Protein AF-A0A5N5TAR9-F1 (afdb_monomer_lite)

Secondary structure (DSSP, 8-state):
-HHHHHHHHHHHHHHHHHHHHHHHHHHHHHHHHHHHHHHHHHHHHHHHHHHHHHHHHHHHHHHHH-HHHHHHHHHHHHHHHHHHHH-TT-TTHHHHHHHHHHHHHHHHHHHH--GGGGGGG---HHHHHHHHHHHHHHHHHHHHHHHHHHHHHHHHHTT----HHHHHHHHHHHHHHHS--TT-HHHHHHHHHT--GGGTT-HHHHHHHHHHHHHHHHHHHHHHHHHHH---HHHHHHHHIIIIIHHHHHHHHHHHHHIIIIIHHHTTSPBPPHHHHHH--B-TTT-SBPSS-B-

Organism: NCBI:txid96803

pLDDT: mean 79.22, std 13.34, range [39.19, 96.75]

Sequence (295 aa):
ILILFTIRVKELISNGGKIISIFWQLILVPFLSLKNVIKLLLTTITIPFMCIWIILYNVHEFYTTFEGFRITTNQIAFFMICEKYFSPEARLSSLHFLLFYTVLAYLQRSLVTRQWSQSFYETNIRNFLKLTTWFIAVRLAKGVAMAFVLIIFTMHFNDIEPSLPFLGMTFLYFILTQKKWTGNENIISWIKSLRIDHLEEEEEFWVPFYCRVIPIALSGLYIGLLLVTTRHEVLCLVTTYTNIISPIILLKISYDEKNATHFGTFILFRRATAKELLENPTCAVCLDSMRTARF

Structure (mmCIF, N/CA/C/O backbone):
data_AF-A0A5N5TAR9-F1
#
_entry.id   AF-A0A5N5TAR9-F1
#
loop_
_atom_site.group_PDB
_atom_site.id
_atom_site.type_symbol
_atom_site.label_atom_id
_atom_site.label_alt_id
_atom_site.label_comp_id
_atom_site.label_asym_id
_atom_site.label_entity_id
_atom_site.label_seq_id
_atom_site.pdbx_PDB_ins_code
_atom_site.Cartn_x
_atom_site.Cartn_y
_atom_site.Cartn_z
_atom_site.occupancy
_atom_site.B_iso_or_equiv
_atom_site.auth_seq_id
_atom_site.auth_comp_id
_atom_site.auth_asym_id
_atom_site.auth_atom_id
_atom_site.pdbx_PDB_model_num
ATOM 1 N N . ILE A 1 1 ? -99.475 35.750 -1.433 1.00 52.53 1 ILE A N 1
ATOM 2 C CA . ILE A 1 1 ? -98.966 34.359 -1.575 1.00 52.53 1 ILE A CA 1
ATOM 3 C C . ILE A 1 1 ? -97.651 34.310 -2.372 1.00 52.53 1 ILE A C 1
ATOM 5 O O . ILE A 1 1 ? -96.702 33.721 -1.872 1.00 52.53 1 ILE A O 1
ATOM 9 N N . LEU A 1 2 ? -97.514 35.014 -3.510 1.00 40.47 2 LEU A N 1
ATOM 10 C CA . LEU A 1 2 ? -96.261 35.042 -4.301 1.00 40.47 2 LEU A CA 1
ATOM 11 C C . LEU A 1 2 ? -95.021 35.619 -3.570 1.00 40.47 2 LEU A C 1
ATOM 13 O O . LEU A 1 2 ? -93.901 35.176 -3.811 1.00 40.47 2 LEU A O 1
ATOM 17 N N . ILE A 1 3 ? -95.214 36.569 -2.645 1.00 46.56 3 ILE A N 1
ATOM 18 C CA . ILE A 1 3 ? -94.118 37.209 -1.884 1.00 46.56 3 ILE A CA 1
ATOM 19 C C . ILE A 1 3 ? -93.598 36.298 -0.754 1.00 46.56 3 ILE A C 1
ATOM 21 O O . ILE A 1 3 ? -92.407 36.266 -0.466 1.00 46.56 3 ILE A O 1
ATOM 25 N N . LEU A 1 4 ? -94.468 35.478 -0.156 1.00 42.47 4 LEU A N 1
ATOM 26 C CA . LEU A 1 4 ? -94.076 34.532 0.900 1.00 42.47 4 LEU A CA 1
ATOM 27 C C . LEU A 1 4 ? -93.284 33.334 0.350 1.00 42.47 4 LEU A C 1
ATOM 29 O O . LEU A 1 4 ? -92.438 32.784 1.052 1.00 42.47 4 LEU A O 1
ATOM 33 N N . PHE A 1 5 ? -93.503 32.959 -0.915 1.00 39.19 5 PHE A N 1
ATOM 34 C CA . PHE A 1 5 ? -92.782 31.853 -1.553 1.00 39.19 5 PHE A CA 1
ATOM 35 C C . PHE A 1 5 ? -91.368 32.255 -2.007 1.00 39.19 5 PHE A C 1
ATOM 37 O O . PHE A 1 5 ? -90.424 31.482 -1.868 1.00 39.19 5 PHE A O 1
ATOM 44 N N . THR A 1 6 ? -91.185 33.496 -2.470 1.00 43.50 6 THR A N 1
ATOM 45 C CA . THR A 1 6 ? -89.865 34.016 -2.874 1.00 43.50 6 THR A CA 1
ATOM 46 C C . THR A 1 6 ? -88.927 34.247 -1.687 1.00 43.50 6 THR A C 1
ATOM 48 O O . THR A 1 6 ? -87.719 34.054 -1.824 1.00 43.50 6 THR A O 1
ATOM 51 N N . ILE A 1 7 ? -89.465 34.581 -0.508 1.00 48.84 7 ILE A N 1
ATOM 52 C CA . ILE A 1 7 ? -88.669 34.751 0.718 1.00 48.84 7 ILE A CA 1
ATOM 53 C C . ILE A 1 7 ? -88.137 33.398 1.225 1.00 48.84 7 ILE A C 1
ATOM 55 O O . ILE A 1 7 ? -86.939 33.281 1.482 1.00 48.84 7 ILE A O 1
ATOM 59 N N . ARG A 1 8 ? -88.968 32.342 1.258 1.00 45.31 8 ARG A N 1
ATOM 60 C CA . ARG A 1 8 ? -88.529 31.007 1.719 1.00 45.31 8 ARG A CA 1
ATOM 61 C C . ARG A 1 8 ? -87.491 30.343 0.811 1.00 45.31 8 ARG A C 1
ATOM 63 O O . ARG A 1 8 ? -86.606 29.655 1.310 1.00 45.31 8 ARG A O 1
ATOM 70 N N . VAL A 1 9 ? -87.553 30.560 -0.506 1.00 49.69 9 VAL A N 1
ATOM 71 C CA . VAL A 1 9 ? -86.561 29.995 -1.443 1.00 49.69 9 VAL A CA 1
ATOM 72 C C . VAL A 1 9 ? -85.202 30.699 -1.317 1.00 49.69 9 VAL A C 1
ATOM 74 O O . VAL A 1 9 ? -84.165 30.037 -1.367 1.00 49.69 9 VAL A O 1
ATOM 77 N N . LYS A 1 10 ? -85.175 32.018 -1.066 1.00 51.72 10 LYS A N 1
ATOM 78 C CA . LYS A 1 10 ? -83.922 32.755 -0.809 1.00 51.72 10 LYS A CA 1
ATOM 79 C C . LYS A 1 10 ? -83.243 32.335 0.498 1.00 51.72 10 LYS A C 1
ATOM 81 O O . LYS A 1 10 ? -82.018 32.238 0.527 1.00 51.72 10 LYS A O 1
ATOM 86 N N . GLU A 1 11 ? -84.010 32.041 1.547 1.00 52.91 11 GLU A N 1
ATOM 87 C CA . GLU A 1 11 ? -83.467 31.541 2.819 1.00 52.91 11 GLU A CA 1
ATOM 88 C C . GLU A 1 11 ? -82.863 30.134 2.693 1.00 52.91 11 GLU A C 1
ATOM 90 O O . GLU A 1 11 ? -81.784 29.876 3.228 1.00 52.91 11 GLU A O 1
ATOM 95 N N . LEU A 1 12 ? -83.495 29.241 1.921 1.00 50.09 12 LEU A N 1
ATOM 96 C CA . LEU A 1 12 ? -82.978 27.889 1.674 1.00 50.09 12 LEU A CA 1
ATOM 97 C C . LEU A 1 12 ? -81.688 27.886 0.838 1.00 50.09 12 LEU A C 1
ATOM 99 O O . LEU A 1 12 ? -80.769 27.124 1.136 1.00 50.09 12 LEU A O 1
ATOM 103 N N . ILE A 1 13 ? -81.572 28.773 -0.155 1.00 54.72 13 ILE A N 1
ATOM 104 C CA . ILE A 1 13 ? -80.353 28.906 -0.973 1.00 54.72 13 ILE A CA 1
ATOM 105 C C . ILE A 1 13 ? -79.224 29.586 -0.176 1.00 54.72 13 ILE A C 1
ATOM 107 O O . ILE A 1 13 ? -78.065 29.179 -0.272 1.00 54.72 13 ILE A O 1
ATOM 111 N N . SER A 1 14 ? -79.551 30.572 0.669 1.00 56.69 14 SER A N 1
ATOM 112 C CA . SER A 1 14 ? -78.578 31.241 1.546 1.00 56.69 14 SER A CA 1
ATOM 113 C C . SER A 1 14 ? -77.996 30.294 2.604 1.00 56.69 14 SER A C 1
ATOM 115 O O . SER A 1 14 ? -76.783 30.291 2.836 1.00 56.69 14 SER A O 1
ATOM 117 N N . ASN A 1 15 ? -78.830 29.434 3.196 1.00 54.31 15 ASN A N 1
ATOM 118 C CA . ASN A 1 15 ? -78.379 28.458 4.187 1.00 54.31 15 ASN A CA 1
ATOM 119 C C . ASN A 1 15 ? -77.667 27.249 3.555 1.00 54.31 15 ASN A C 1
ATOM 121 O O . ASN A 1 15 ? -76.687 26.766 4.123 1.00 54.31 15 ASN A O 1
ATOM 125 N N . GLY A 1 16 ? -78.063 26.814 2.352 1.00 55.44 16 GLY A N 1
ATOM 126 C CA . GLY A 1 16 ? -77.360 25.759 1.607 1.00 55.44 16 GLY A CA 1
ATOM 127 C C . GLY A 1 16 ? -75.920 26.138 1.232 1.00 55.44 16 GLY A C 1
ATOM 128 O O . GLY A 1 16 ? -75.005 25.328 1.386 1.00 55.44 16 GLY A O 1
ATOM 129 N N . GLY A 1 17 ? -75.686 27.396 0.835 1.00 58.84 17 GLY A N 1
ATOM 130 C CA . GLY A 1 17 ? -74.342 27.907 0.536 1.00 58.84 17 GLY A CA 1
ATOM 131 C C . GLY A 1 17 ? -73.420 27.978 1.761 1.00 58.84 17 GLY A C 1
ATOM 132 O O . GLY A 1 17 ? -72.224 27.704 1.652 1.00 58.84 17 GLY A O 1
ATOM 133 N N . LYS A 1 18 ? -73.967 28.274 2.950 1.00 58.50 18 LYS A N 1
ATOM 134 C CA . LYS A 1 18 ? -73.202 28.256 4.209 1.00 58.50 18 LYS A CA 1
ATOM 135 C C . LYS A 1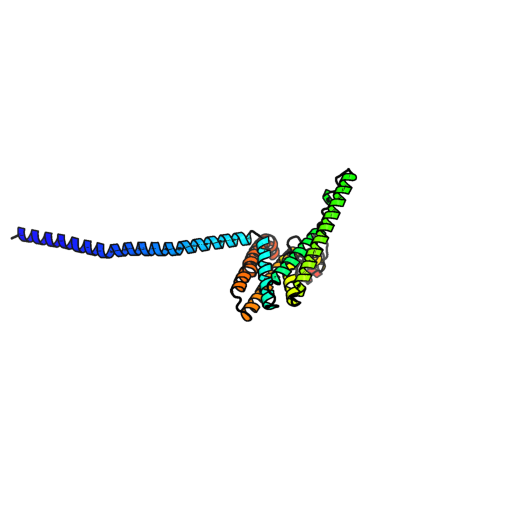 18 ? -72.805 26.843 4.626 1.00 58.50 18 LYS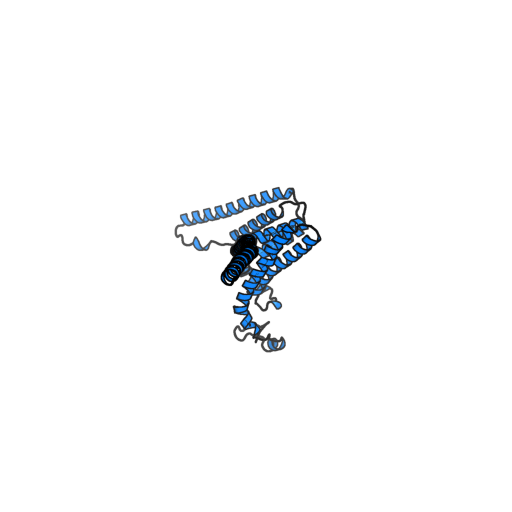 A C 1
ATOM 137 O O . LYS A 1 18 ? -71.673 26.651 5.051 1.00 58.50 18 LYS A O 1
ATOM 142 N N . ILE A 1 19 ? -73.683 25.855 4.458 1.00 61.38 19 ILE A N 1
ATOM 143 C CA . ILE A 1 19 ? -73.374 24.460 4.806 1.00 61.38 19 ILE A CA 1
ATOM 144 C C . ILE A 1 19 ? -72.290 23.898 3.879 1.00 61.38 19 ILE A C 1
ATOM 146 O O . ILE A 1 19 ? -71.344 23.290 4.366 1.00 61.38 19 ILE A O 1
ATOM 150 N N . ILE A 1 20 ? -72.361 24.166 2.571 1.00 61.94 20 ILE A N 1
ATOM 151 C CA . ILE A 1 20 ? -71.334 23.732 1.607 1.00 61.94 20 ILE A CA 1
ATOM 152 C C . ILE A 1 20 ? -69.991 24.424 1.877 1.00 61.94 20 ILE A C 1
ATOM 154 O O . ILE A 1 20 ? -68.957 23.766 1.824 1.00 61.94 20 ILE A O 1
ATOM 158 N N . SER A 1 21 ? -70.001 25.714 2.227 1.00 60.28 21 SER A N 1
ATOM 159 C CA . SER A 1 21 ? -68.810 26.471 2.641 1.00 60.28 21 SER A CA 1
ATOM 160 C C . SER A 1 21 ? -68.156 25.884 3.898 1.00 60.28 21 SER A C 1
ATOM 162 O O . SER A 1 21 ? -66.950 25.647 3.914 1.00 60.28 21 SER A O 1
ATOM 164 N N . ILE A 1 22 ? -68.953 25.567 4.921 1.00 62.88 22 ILE A N 1
ATOM 165 C CA . ILE A 1 22 ? -68.476 24.956 6.167 1.00 62.88 22 ILE A CA 1
ATOM 166 C C . ILE A 1 22 ? -67.938 23.544 5.902 1.00 62.88 22 ILE A C 1
ATOM 168 O O . ILE A 1 22 ? -66.879 23.193 6.413 1.00 62.88 22 ILE A O 1
ATOM 172 N N . PHE A 1 23 ? -68.604 22.754 5.055 1.00 59.66 23 PHE A N 1
ATOM 173 C CA . PHE A 1 23 ? -68.154 21.410 4.678 1.00 59.66 23 PHE A CA 1
ATOM 174 C C . PHE A 1 23 ? -66.846 21.448 3.870 1.00 59.66 23 PHE A C 1
ATOM 176 O O . PHE A 1 23 ? -65.943 20.647 4.110 1.00 59.66 23 PHE A O 1
ATOM 183 N N . TRP A 1 24 ? -66.694 22.430 2.973 1.00 55.97 24 TRP A N 1
ATOM 184 C CA . TRP A 1 24 ? -65.438 22.682 2.263 1.00 55.97 24 TRP A CA 1
ATOM 185 C C . TRP A 1 24 ? -64.324 23.121 3.215 1.00 55.97 24 TRP A C 1
ATOM 187 O O . TRP A 1 24 ? -63.213 22.608 3.123 1.00 55.97 24 TRP A O 1
ATOM 197 N N . GLN A 1 25 ? -64.603 24.011 4.169 1.00 57.75 25 GLN A N 1
ATOM 198 C CA . GLN A 1 25 ? -63.619 24.434 5.168 1.00 57.75 25 GLN A CA 1
ATOM 199 C C . GLN A 1 25 ? -63.213 23.284 6.106 1.00 57.75 25 GLN A C 1
ATOM 201 O O . GLN A 1 25 ? -62.030 23.139 6.402 1.00 57.75 25 GLN A O 1
ATOM 206 N N . LEU A 1 26 ? -64.139 22.410 6.508 1.00 57.00 26 LEU A N 1
ATOM 207 C CA . LEU A 1 26 ? -63.846 21.259 7.370 1.00 57.00 26 LEU A CA 1
ATOM 208 C C . LEU A 1 26 ? -63.049 20.148 6.675 1.00 57.00 26 LEU A C 1
ATOM 210 O O . LEU A 1 26 ? -62.290 19.459 7.348 1.00 57.00 26 LEU A O 1
ATOM 214 N N . ILE A 1 27 ? -63.178 19.979 5.355 1.00 58.34 27 ILE A N 1
ATOM 215 C CA . ILE A 1 27 ? -62.447 18.943 4.604 1.00 58.34 27 ILE A CA 1
ATOM 216 C C . ILE A 1 27 ? -61.111 19.466 4.060 1.00 58.34 27 ILE A C 1
ATOM 218 O O . ILE A 1 27 ? -60.107 18.752 4.107 1.00 58.34 27 ILE A O 1
ATOM 222 N N . LEU A 1 28 ? -61.052 20.708 3.563 1.00 55.00 28 LEU A N 1
ATOM 223 C CA . LEU A 1 28 ? -59.842 21.217 2.908 1.00 55.00 28 LEU A CA 1
ATOM 224 C C . LEU A 1 28 ? -58.770 21.723 3.874 1.00 55.00 28 LEU A C 1
ATOM 226 O O . LEU A 1 28 ? -57.582 21.579 3.588 1.00 55.00 28 LEU A O 1
ATOM 230 N N . VAL A 1 29 ? -59.164 22.313 5.006 1.00 55.75 29 VAL A N 1
ATOM 231 C CA . VAL A 1 29 ? -58.227 22.832 6.016 1.00 55.75 29 VAL A CA 1
ATOM 232 C C . VAL A 1 29 ? -57.351 21.724 6.619 1.00 55.75 29 VAL A C 1
ATOM 234 O O . VAL A 1 29 ? -56.131 21.914 6.660 1.00 55.75 29 VAL A O 1
ATOM 237 N N . PRO A 1 30 ? -57.874 20.541 7.008 1.00 55.03 30 PRO A N 1
ATOM 238 C CA . PRO A 1 30 ? -57.015 19.449 7.454 1.00 55.03 30 PRO A CA 1
ATOM 239 C C . PRO A 1 30 ? -56.163 18.871 6.319 1.00 55.03 30 PRO A C 1
ATOM 241 O O . PRO A 1 30 ? -55.046 18.450 6.587 1.00 55.03 30 PRO A O 1
ATOM 244 N N . PHE A 1 31 ? -56.605 18.910 5.056 1.00 57.41 31 PHE A N 1
ATOM 245 C CA . PHE A 1 31 ? -55.798 18.449 3.915 1.00 57.41 31 PHE A CA 1
ATOM 246 C C . PHE A 1 31 ? -54.630 19.393 3.577 1.00 57.41 31 PHE A C 1
ATOM 248 O O . PHE A 1 31 ? -53.532 18.927 3.260 1.00 57.41 31 PHE A O 1
ATOM 255 N N . LEU A 1 32 ? -54.831 20.715 3.673 1.00 58.50 32 LEU A N 1
ATOM 256 C CA . LEU A 1 32 ? -53.750 21.704 3.560 1.00 58.50 32 LEU A CA 1
ATOM 257 C C . LEU A 1 32 ? -52.779 21.602 4.743 1.00 58.50 32 LEU A C 1
ATOM 259 O O . LEU A 1 32 ? -51.565 21.653 4.546 1.00 58.50 32 LEU A O 1
ATOM 263 N N . SER A 1 33 ? -53.309 21.408 5.954 1.00 68.62 33 SER A N 1
ATOM 264 C CA . SER A 1 33 ? -52.507 21.171 7.156 1.00 68.62 33 SER A CA 1
ATOM 265 C C . SER A 1 33 ? -51.687 19.884 7.030 1.00 68.62 33 SER A C 1
ATOM 267 O O . SER A 1 33 ? -50.480 19.905 7.243 1.00 68.62 33 SER A O 1
ATOM 269 N N . LEU A 1 34 ? -52.284 18.790 6.546 1.00 74.00 34 LEU A N 1
ATOM 270 C CA . LEU A 1 34 ? -51.610 17.507 6.345 1.00 74.00 34 LEU A CA 1
ATOM 271 C C . LEU A 1 34 ? -50.500 17.594 5.289 1.00 74.00 34 LEU A C 1
ATOM 273 O O . LEU A 1 34 ? -49.409 17.082 5.521 1.00 74.00 34 LEU A O 1
ATOM 277 N N . LYS A 1 35 ? -50.719 18.287 4.161 1.00 77.00 35 LYS A N 1
ATOM 278 C CA . LYS A 1 35 ? -49.656 18.533 3.167 1.00 77.00 35 LYS A CA 1
ATOM 279 C C . LYS A 1 35 ? -48.484 19.318 3.757 1.00 77.00 35 LYS A C 1
ATOM 281 O O . LYS A 1 35 ? -47.333 18.981 3.482 1.00 77.00 35 LYS A O 1
ATOM 286 N N . ASN A 1 36 ? -48.759 20.331 4.577 1.00 80.44 36 ASN A N 1
ATOM 287 C CA . ASN A 1 36 ? -47.719 21.126 5.230 1.00 80.44 36 ASN A CA 1
ATOM 288 C C . ASN A 1 36 ? -46.982 20.328 6.313 1.00 80.44 36 ASN A C 1
ATOM 290 O O . ASN A 1 36 ? -45.761 20.421 6.401 1.00 80.44 36 ASN A O 1
ATOM 294 N N . VAL A 1 37 ? -47.692 19.489 7.072 1.00 80.12 37 VAL A N 1
ATOM 295 C CA . VAL A 1 37 ? -47.111 18.586 8.076 1.00 80.12 37 VAL A CA 1
ATOM 296 C C . VAL A 1 37 ? -46.241 17.513 7.416 1.00 80.12 37 VAL A C 1
ATOM 298 O O . VAL A 1 37 ? -45.123 17.294 7.868 1.00 80.12 37 VAL A O 1
ATOM 301 N N . ILE A 1 38 ? -46.686 16.899 6.311 1.00 85.31 38 ILE A N 1
ATOM 302 C CA . ILE A 1 38 ? -45.887 15.929 5.540 1.00 85.31 38 ILE A CA 1
ATOM 303 C C . ILE A 1 38 ? -44.646 16.602 4.948 1.00 85.31 38 ILE A C 1
ATOM 305 O O . ILE A 1 38 ? -43.557 16.042 5.025 1.00 85.31 38 ILE A O 1
ATOM 309 N N . LYS A 1 39 ? -44.783 17.810 4.384 1.00 83.12 39 LYS A N 1
ATOM 310 C CA . LYS A 1 39 ? -43.644 18.562 3.843 1.00 83.12 39 LYS A CA 1
ATOM 311 C C . LYS A 1 39 ? -42.640 18.912 4.942 1.00 83.12 39 LYS A C 1
ATOM 313 O O . LYS A 1 39 ? -41.447 18.750 4.715 1.00 83.12 39 LYS A O 1
ATOM 318 N N . LEU A 1 40 ? -43.114 19.317 6.124 1.00 83.81 40 LEU A N 1
ATOM 319 C CA . LEU A 1 40 ? -42.269 19.597 7.284 1.00 83.81 40 LEU A CA 1
ATOM 320 C C . LEU A 1 40 ? -41.531 18.331 7.743 1.00 83.81 40 LEU A C 1
ATOM 322 O O . LEU A 1 40 ? -40.307 18.348 7.801 1.00 83.81 40 LEU A O 1
ATOM 326 N N . LEU A 1 41 ? -42.243 17.219 7.952 1.00 83.94 41 LEU A N 1
ATOM 327 C CA . LEU A 1 4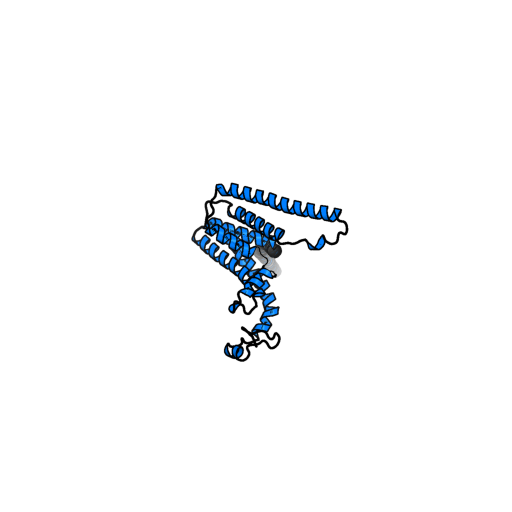1 ? -41.660 15.917 8.311 1.00 83.94 41 LEU A CA 1
ATOM 328 C C . LEU A 1 41 ? -40.615 15.449 7.295 1.00 83.94 41 LEU A C 1
ATOM 330 O O . LEU A 1 41 ? -39.519 15.046 7.683 1.00 83.94 41 LEU A O 1
ATOM 334 N N . LEU A 1 42 ? -40.924 15.551 6.000 1.00 87.19 42 LEU A N 1
ATOM 335 C CA . LEU A 1 42 ? -39.994 15.187 4.938 1.00 87.19 42 LEU A CA 1
ATOM 336 C C . LEU A 1 42 ? -38.747 16.073 4.992 1.00 87.19 42 LEU A C 1
ATOM 338 O O . LEU A 1 42 ? -37.644 15.542 4.986 1.00 87.19 42 LEU A O 1
ATOM 342 N N . THR A 1 43 ? -38.899 17.395 5.141 1.00 84.12 43 THR A N 1
ATOM 343 C CA . THR A 1 43 ? -37.745 18.300 5.274 1.00 84.12 43 THR A CA 1
ATOM 344 C C . THR A 1 43 ? -36.904 18.006 6.515 1.00 84.12 43 THR A C 1
ATOM 346 O O . THR A 1 43 ? -35.677 17.985 6.426 1.00 84.12 43 THR A O 1
ATOM 349 N N . THR A 1 44 ? -37.537 17.702 7.652 1.00 86.38 44 THR A N 1
ATOM 350 C CA . THR A 1 44 ? -36.849 17.361 8.903 1.00 86.38 44 THR A CA 1
ATOM 351 C C . THR A 1 44 ? -36.047 16.067 8.786 1.00 86.38 44 THR A C 1
ATOM 353 O O . THR A 1 44 ? -35.011 15.955 9.429 1.00 86.38 44 THR A O 1
ATOM 356 N N . ILE A 1 45 ? -36.471 15.114 7.950 1.00 89.25 45 ILE A N 1
ATOM 357 C CA . ILE A 1 45 ? -35.729 13.869 7.689 1.00 89.25 45 ILE A CA 1
ATOM 358 C C . ILE A 1 45 ? -34.659 14.070 6.604 1.00 89.25 45 ILE A C 1
ATOM 360 O O . ILE A 1 45 ? -33.554 13.542 6.718 1.00 89.25 45 ILE A O 1
ATOM 364 N N . THR A 1 46 ? -34.937 14.854 5.559 1.00 90.44 46 THR A N 1
ATOM 365 C CA . THR A 1 46 ? -33.988 15.041 4.449 1.00 90.44 46 THR A CA 1
ATOM 366 C C . THR A 1 46 ? -32.793 15.907 4.828 1.00 90.44 46 THR A C 1
ATOM 368 O O . THR A 1 46 ? -31.694 15.646 4.355 1.00 90.44 46 THR A O 1
ATOM 371 N N . ILE A 1 47 ? -32.972 16.922 5.681 1.00 89.62 47 ILE A N 1
ATOM 372 C CA . ILE A 1 47 ? -31.876 17.807 6.109 1.00 89.62 47 ILE A CA 1
ATOM 373 C C . ILE A 1 47 ? -30.742 17.031 6.804 1.00 89.62 47 ILE A C 1
ATOM 375 O O . ILE A 1 47 ? -29.610 17.135 6.333 1.00 89.62 47 ILE A O 1
ATOM 379 N N . PRO A 1 48 ? -30.981 16.217 7.853 1.00 90.69 48 PRO A N 1
ATOM 380 C CA . PRO A 1 48 ? -29.907 15.466 8.497 1.00 90.69 48 PRO A CA 1
ATOM 381 C C . PRO A 1 48 ? -29.269 14.451 7.546 1.00 90.69 48 PRO A C 1
ATOM 383 O O . PRO A 1 48 ? -28.055 14.277 7.588 1.00 90.69 48 PRO A O 1
ATOM 386 N N . PHE A 1 49 ? -30.041 13.839 6.640 1.00 91.25 49 PHE A N 1
ATOM 387 C CA . PHE A 1 49 ? -29.489 12.943 5.622 1.00 91.25 49 PHE A CA 1
ATOM 388 C C . PHE A 1 49 ? -28.529 13.674 4.671 1.00 91.25 49 PHE A C 1
ATOM 390 O O . PHE A 1 49 ? -27.416 13.206 4.438 1.00 91.25 49 PHE A O 1
ATOM 397 N N . MET A 1 50 ? -28.915 14.856 4.183 1.00 90.94 50 MET A N 1
ATOM 398 C CA . MET A 1 50 ? -28.055 15.698 3.347 1.00 90.94 50 MET A CA 1
ATOM 399 C C . MET A 1 50 ? -26.809 16.160 4.108 1.00 90.94 50 MET A C 1
ATOM 401 O O . MET A 1 50 ? -25.713 16.119 3.557 1.00 90.94 50 MET A O 1
ATOM 405 N N . CYS A 1 51 ? -26.939 16.545 5.381 1.00 92.00 51 CYS A N 1
ATOM 406 C CA . CYS A 1 51 ? -25.794 16.910 6.216 1.00 92.00 51 CYS A CA 1
ATOM 407 C C . CYS A 1 51 ? -24.815 15.741 6.389 1.00 92.00 51 CYS A C 1
ATOM 409 O O . CYS A 1 51 ? -23.613 15.929 6.215 1.00 92.00 51 CYS A O 1
ATOM 411 N N . ILE A 1 52 ? -25.313 14.533 6.680 1.00 91.50 52 ILE A N 1
ATOM 412 C CA . ILE A 1 52 ? -24.483 13.324 6.784 1.00 91.50 52 ILE A CA 1
ATOM 413 C C . ILE A 1 52 ? -23.785 13.046 5.452 1.00 91.50 52 ILE A C 1
ATOM 415 O O . ILE A 1 52 ? -22.583 12.799 5.438 1.00 91.50 52 ILE A O 1
ATOM 419 N N . TRP A 1 53 ? -24.505 13.140 4.332 1.00 92.56 53 TRP A N 1
ATOM 420 C CA . TRP A 1 53 ? -23.933 12.936 3.003 1.00 92.56 53 TRP A CA 1
ATOM 421 C C . TRP A 1 53 ? -22.803 13.923 2.697 1.00 92.56 53 TRP A C 1
ATOM 423 O O . TRP A 1 53 ? -21.733 13.521 2.247 1.00 92.56 53 TRP A O 1
ATOM 433 N N . ILE A 1 54 ? -23.011 15.207 2.997 1.00 93.12 54 ILE A N 1
ATOM 434 C CA . ILE A 1 54 ? -21.995 16.251 2.827 1.00 93.12 54 ILE A CA 1
ATOM 435 C C . ILE A 1 54 ? -20.771 15.948 3.696 1.00 93.12 54 ILE A C 1
ATOM 437 O O . ILE A 1 54 ? -19.646 16.038 3.210 1.00 93.12 54 ILE A O 1
ATOM 441 N N . ILE A 1 55 ? -20.955 15.558 4.959 1.00 92.50 55 ILE A N 1
ATOM 442 C CA . ILE A 1 55 ? -19.838 15.195 5.844 1.00 92.50 55 ILE A CA 1
ATOM 443 C C . ILE A 1 55 ? -19.071 13.997 5.275 1.00 92.50 55 ILE A C 1
ATOM 445 O O . ILE A 1 55 ? -17.848 14.055 5.175 1.00 92.50 55 ILE A O 1
ATOM 449 N N . LEU A 1 56 ? -19.768 12.939 4.854 1.00 90.06 56 LEU A N 1
ATOM 450 C CA . LEU A 1 56 ? -19.144 11.749 4.271 1.00 90.06 56 LEU A CA 1
ATOM 451 C C . LEU A 1 56 ? -18.359 12.076 2.998 1.00 90.06 56 LEU A C 1
ATOM 453 O O . LEU A 1 56 ? -17.244 11.585 2.834 1.00 90.06 56 LEU A O 1
ATOM 457 N N . TYR A 1 57 ? -18.905 12.934 2.135 1.00 91.25 57 TYR A N 1
ATOM 458 C CA . TYR A 1 57 ? -18.226 13.396 0.929 1.00 91.25 57 TYR A CA 1
ATOM 459 C C . TYR A 1 57 ? -16.934 14.155 1.263 1.00 91.25 57 TYR A C 1
ATOM 461 O O . TYR A 1 57 ? -15.872 13.802 0.757 1.00 91.25 57 TYR A O 1
ATOM 469 N N . ASN A 1 58 ? -16.992 15.125 2.182 1.00 91.56 58 ASN A N 1
ATOM 470 C CA . ASN A 1 58 ? -15.811 15.887 2.602 1.00 91.56 58 ASN A CA 1
ATOM 471 C C . ASN A 1 58 ? -14.750 14.995 3.265 1.00 91.56 58 ASN A C 1
ATOM 473 O O . ASN A 1 58 ? -13.555 15.168 3.036 1.00 91.56 58 ASN A O 1
ATOM 477 N N . VAL A 1 59 ? -15.170 14.019 4.077 1.00 89.56 59 VAL A N 1
ATOM 478 C CA . VAL A 1 59 ? -14.258 13.050 4.701 1.00 89.56 59 VAL A CA 1
ATOM 479 C C . VAL A 1 59 ? -13.598 12.166 3.644 1.00 89.56 59 VAL A C 1
ATOM 481 O O . VAL A 1 59 ? -12.395 11.919 3.728 1.00 89.56 59 VAL A O 1
ATOM 484 N N . HIS A 1 60 ? -14.352 11.706 2.642 1.00 90.56 60 HIS A N 1
ATOM 485 C CA . HIS A 1 60 ? -13.803 10.941 1.526 1.00 90.56 60 HIS A CA 1
ATOM 486 C C . HIS A 1 60 ? -12.782 11.762 0.737 1.00 90.56 60 HIS A C 1
ATOM 488 O O . HIS A 1 60 ? -11.668 11.291 0.525 1.00 90.56 60 HIS A O 1
ATOM 494 N N . GLU A 1 61 ? -13.126 12.999 0.377 1.00 89.81 61 GLU A N 1
ATOM 495 C CA . GLU A 1 61 ? -12.255 13.903 -0.373 1.00 89.81 61 GLU A CA 1
ATOM 496 C C . GLU A 1 61 ? -10.966 14.226 0.396 1.00 89.81 61 GLU A C 1
ATOM 498 O O . GLU A 1 61 ? -9.863 14.148 -0.155 1.00 89.81 61 GLU A O 1
ATOM 503 N N . PHE A 1 62 ? -11.074 14.504 1.699 1.00 90.56 62 PHE A N 1
ATOM 504 C CA . PHE A 1 62 ? -9.917 14.675 2.575 1.00 90.56 62 PHE A CA 1
ATOM 505 C C . PHE A 1 62 ? -9.034 13.420 2.585 1.00 90.56 62 PHE A C 1
ATOM 507 O O . PHE A 1 62 ? -7.812 13.507 2.428 1.00 90.56 62 PHE A O 1
ATOM 514 N N . TYR A 1 63 ? -9.655 12.244 2.722 1.00 91.12 63 TYR A N 1
ATOM 515 C CA . TYR A 1 63 ? -8.958 10.963 2.760 1.00 91.12 63 TYR A CA 1
ATOM 516 C C . TYR A 1 63 ? -8.220 10.653 1.452 1.00 91.12 63 TYR A C 1
ATOM 518 O O . TYR A 1 63 ? -7.091 10.161 1.480 1.00 91.12 63 TYR A O 1
ATOM 526 N N . THR A 1 64 ? -8.826 10.945 0.300 1.00 87.62 64 THR A N 1
ATOM 527 C CA . THR A 1 64 ? -8.200 10.721 -1.009 1.00 87.62 64 THR A CA 1
ATOM 528 C C . THR A 1 64 ? -7.093 11.727 -1.303 1.00 87.62 64 THR A C 1
ATOM 530 O O . THR A 1 64 ? -6.096 11.357 -1.921 1.00 87.62 64 THR A O 1
ATOM 533 N N . THR A 1 65 ? -7.233 12.969 -0.831 1.00 88.06 65 THR A N 1
ATOM 534 C CA . THR A 1 65 ? -6.271 14.052 -1.084 1.00 88.06 65 THR A CA 1
ATOM 535 C C . THR A 1 65 ? -5.007 13.905 -0.238 1.00 88.06 65 THR A C 1
ATOM 537 O O . THR A 1 65 ? -3.892 14.094 -0.730 1.00 88.06 65 THR A O 1
ATOM 540 N N . PHE A 1 66 ? -5.143 13.542 1.040 1.00 89.81 66 PHE A N 1
ATOM 541 C CA . PHE A 1 66 ? -4.006 13.488 1.955 1.00 89.81 66 PHE A CA 1
ATOM 542 C C . PHE A 1 66 ? -3.346 12.098 1.971 1.00 89.81 66 PHE A C 1
ATOM 544 O O . PHE A 1 66 ? -3.626 11.232 2.805 1.00 89.81 66 PHE A O 1
ATOM 551 N N . GLU A 1 67 ? -2.405 11.898 1.045 1.00 88.19 67 GLU A N 1
ATOM 552 C CA . GLU A 1 67 ? -1.725 10.616 0.809 1.00 88.19 67 GLU A CA 1
ATOM 553 C C . GLU A 1 67 ? -1.100 10.004 2.078 1.00 88.19 67 GLU A C 1
ATOM 555 O O . GLU A 1 67 ? -1.264 8.810 2.327 1.00 88.19 67 GLU A O 1
ATOM 560 N N . GLY A 1 68 ? -0.411 10.802 2.902 1.00 87.12 68 GLY A N 1
ATOM 561 C CA . GLY A 1 68 ? 0.289 10.295 4.090 1.00 87.12 68 GLY A CA 1
ATOM 562 C C . GLY A 1 68 ? -0.651 9.705 5.146 1.00 87.12 68 GLY A C 1
ATOM 563 O O . GLY A 1 68 ? -0.368 8.648 5.708 1.00 87.12 68 GLY A O 1
ATOM 564 N N . PHE A 1 69 ? -1.799 10.344 5.369 1.00 89.56 69 PHE A N 1
ATOM 565 C CA . PHE A 1 69 ? -2.843 9.864 6.281 1.00 89.56 69 PHE A CA 1
ATOM 566 C C . PHE A 1 69 ? -3.474 8.589 5.739 1.00 89.56 69 PHE A C 1
ATOM 568 O O . PHE A 1 69 ? -3.627 7.622 6.481 1.00 89.56 69 PHE A O 1
ATOM 575 N N . ARG A 1 70 ? -3.772 8.544 4.437 1.00 92.38 70 ARG A N 1
ATOM 576 C CA . ARG A 1 70 ? -4.297 7.345 3.782 1.00 92.38 70 ARG A CA 1
ATOM 577 C C . ARG A 1 70 ? -3.355 6.152 3.923 1.00 92.38 70 ARG A C 1
ATOM 579 O O . ARG A 1 70 ? -3.796 5.093 4.348 1.00 92.38 70 ARG A O 1
ATOM 586 N N . ILE A 1 71 ? -2.066 6.315 3.614 1.00 91.50 71 ILE A N 1
ATOM 587 C CA . ILE A 1 71 ? -1.069 5.238 3.749 1.00 91.50 71 ILE A CA 1
ATOM 588 C C . ILE A 1 71 ? -0.963 4.786 5.208 1.00 91.50 71 ILE A C 1
ATOM 590 O O . ILE A 1 71 ? -1.032 3.592 5.488 1.00 91.50 71 ILE A O 1
ATOM 594 N N . THR A 1 72 ? -0.865 5.734 6.141 1.00 91.75 72 THR A N 1
ATOM 595 C CA . THR A 1 72 ? -0.714 5.425 7.569 1.00 91.75 72 THR A CA 1
ATOM 596 C C . THR A 1 72 ? -1.938 4.692 8.114 1.00 91.75 72 THR A C 1
ATOM 598 O O . THR A 1 72 ? -1.806 3.640 8.727 1.00 91.75 72 THR A O 1
ATOM 601 N N . THR A 1 73 ? -3.146 5.196 7.855 1.00 93.81 73 THR A N 1
ATOM 602 C CA . THR A 1 73 ? -4.394 4.549 8.299 1.00 93.81 73 THR A CA 1
ATOM 603 C C . THR A 1 73 ? -4.586 3.172 7.671 1.00 93.81 73 THR A C 1
ATOM 605 O O . THR A 1 73 ? -5.007 2.250 8.360 1.00 93.81 73 THR A O 1
ATOM 608 N N . ASN A 1 74 ? -4.217 3.006 6.400 1.00 94.94 74 ASN A N 1
ATOM 609 C CA . ASN A 1 74 ? -4.244 1.726 5.702 1.00 94.94 74 ASN A CA 1
ATOM 610 C C . ASN A 1 74 ? -3.301 0.688 6.346 1.00 94.94 74 ASN A C 1
ATOM 612 O O . ASN A 1 74 ? -3.696 -0.458 6.577 1.00 94.94 74 ASN A O 1
ATOM 616 N N . GLN A 1 75 ? -2.075 1.101 6.688 1.00 95.44 75 GLN A N 1
ATOM 617 C CA . GLN A 1 75 ? -1.108 0.260 7.397 1.00 95.44 75 GLN A CA 1
ATOM 618 C C . GLN A 1 75 ? -1.585 -0.079 8.813 1.00 95.44 75 GLN A C 1
ATOM 620 O O . GLN A 1 75 ? -1.548 -1.244 9.198 1.00 95.44 75 GLN A O 1
ATOM 625 N N . ILE A 1 76 ? -2.092 0.908 9.561 1.00 95.12 76 ILE A N 1
ATOM 626 C CA . ILE A 1 76 ? -2.656 0.703 10.903 1.00 95.12 76 ILE A CA 1
ATOM 627 C C . ILE A 1 76 ? -3.783 -0.335 10.854 1.00 95.12 76 ILE A C 1
ATOM 629 O O . ILE A 1 76 ? -3.746 -1.309 11.604 1.00 95.12 76 ILE A O 1
ATOM 633 N N . ALA A 1 77 ? -4.757 -0.159 9.957 1.00 95.75 77 ALA A N 1
ATOM 634 C CA . ALA A 1 77 ? -5.905 -1.054 9.832 1.00 95.75 77 ALA A CA 1
ATOM 635 C C . ALA A 1 77 ? -5.475 -2.494 9.503 1.00 95.75 77 ALA A C 1
ATOM 637 O O . ALA A 1 77 ? -5.920 -3.438 10.158 1.00 95.75 77 ALA A O 1
ATOM 638 N N . PHE A 1 78 ? -4.542 -2.670 8.558 1.00 96.44 78 PHE A N 1
ATOM 639 C CA . PHE A 1 78 ? -4.013 -3.996 8.223 1.00 96.44 78 PHE A CA 1
ATOM 640 C C . PHE A 1 78 ? -3.283 -4.643 9.403 1.00 96.44 78 PHE A C 1
ATOM 642 O O . PHE A 1 78 ? -3.496 -5.814 9.708 1.00 96.44 78 PHE A O 1
ATOM 649 N N . PHE A 1 79 ? -2.432 -3.881 10.094 1.00 95.19 79 PHE A N 1
ATOM 650 C CA . PHE A 1 79 ? -1.642 -4.400 11.206 1.00 95.19 79 PHE A CA 1
ATOM 651 C C . PHE A 1 79 ? -2.536 -4.806 12.377 1.00 95.19 79 PHE A C 1
ATOM 653 O O . PHE A 1 79 ? -2.263 -5.820 13.012 1.00 95.19 79 PHE A O 1
ATOM 660 N N . MET A 1 80 ? -3.621 -4.068 12.633 1.00 93.88 80 MET A N 1
ATOM 661 C CA . MET A 1 80 ? -4.625 -4.455 13.627 1.00 93.88 80 MET A CA 1
ATOM 662 C C . MET A 1 80 ? -5.324 -5.766 13.256 1.00 93.88 80 MET A C 1
ATOM 664 O O . MET A 1 80 ? -5.519 -6.606 14.131 1.00 93.88 80 MET A O 1
ATOM 668 N N . ILE A 1 81 ? -5.677 -5.979 11.982 1.00 94.62 81 ILE A N 1
ATOM 669 C CA . ILE A 1 81 ? -6.249 -7.261 11.537 1.00 94.62 81 ILE A CA 1
ATOM 670 C C . ILE A 1 81 ? -5.252 -8.400 11.764 1.00 94.62 81 ILE A C 1
ATOM 672 O O . ILE A 1 81 ? -5.614 -9.423 12.345 1.00 94.62 81 ILE A O 1
ATOM 676 N N . CYS A 1 82 ? -3.996 -8.217 11.354 1.00 93.25 82 CYS A N 1
ATOM 677 C CA . CYS A 1 82 ? -2.944 -9.207 11.571 1.00 93.25 82 CYS A CA 1
ATOM 678 C C . CYS A 1 82 ? -2.717 -9.480 13.062 1.00 93.25 82 CYS A C 1
ATOM 680 O O . CYS A 1 82 ? -2.544 -10.634 13.437 1.00 93.25 82 CYS A O 1
ATOM 682 N N . GLU A 1 83 ? -2.756 -8.455 13.919 1.00 92.12 83 GLU A N 1
ATOM 683 C CA . GLU A 1 83 ? -2.655 -8.621 15.373 1.00 92.12 83 GLU A CA 1
ATOM 684 C C . GLU A 1 83 ? -3.793 -9.509 15.885 1.00 92.12 83 GLU A C 1
ATOM 686 O O . GLU A 1 83 ? -3.536 -10.500 16.561 1.00 92.12 83 GLU A O 1
ATOM 691 N N . LYS A 1 84 ? -5.046 -9.219 15.508 1.00 91.56 84 LYS A N 1
ATOM 692 C CA . LYS A 1 84 ? -6.201 -10.014 15.957 1.00 91.56 84 LYS A CA 1
ATOM 693 C C . LYS A 1 84 ? -6.207 -11.440 15.430 1.00 91.56 84 LYS A C 1
ATOM 695 O O . LYS A 1 84 ? -6.702 -12.320 16.125 1.00 91.56 84 LYS A O 1
ATOM 700 N N . TYR A 1 85 ? -5.645 -11.673 14.249 1.00 91.31 85 TYR A N 1
ATOM 701 C CA . TYR A 1 85 ? -5.562 -13.010 13.676 1.00 91.31 85 TYR A CA 1
ATOM 702 C C . TYR A 1 85 ? -4.412 -13.843 14.266 1.00 91.31 85 TYR A C 1
ATOM 704 O O . TYR A 1 85 ? -4.612 -14.998 14.626 1.00 91.31 85 TYR A O 1
ATOM 712 N N . PHE A 1 86 ? -3.207 -13.277 14.367 1.00 90.06 86 PHE A N 1
ATOM 713 C CA . PHE A 1 86 ? -2.004 -14.027 14.743 1.00 90.06 86 PHE A CA 1
ATOM 714 C C . PHE A 1 86 ? -1.683 -14.002 16.240 1.00 90.06 86 PHE A C 1
ATOM 716 O O . PHE A 1 86 ? -1.075 -14.941 16.752 1.00 90.06 86 PHE A O 1
ATOM 723 N N . SER A 1 87 ? -2.019 -12.920 16.938 1.00 84.50 87 SER A N 1
ATOM 724 C CA . SER A 1 87 ? -1.640 -12.708 18.338 1.00 84.50 87 SER A CA 1
ATOM 725 C C . SER A 1 87 ? -2.741 -11.929 19.073 1.00 84.50 87 SER A C 1
ATOM 727 O O . SER A 1 87 ? -2.532 -10.779 19.457 1.00 84.50 87 SER A O 1
ATOM 729 N N . PRO A 1 88 ? -3.928 -12.533 19.283 1.00 83.06 88 PRO A N 1
ATOM 730 C CA . PRO A 1 88 ? -5.097 -11.836 19.831 1.00 83.06 88 PRO A CA 1
ATOM 731 C C . PRO A 1 88 ? -4.876 -11.266 21.242 1.00 83.06 88 PRO A C 1
ATOM 733 O O . PRO A 1 88 ? -5.517 -10.279 21.615 1.00 83.06 88 PRO A O 1
ATOM 736 N N . GLU A 1 89 ? -3.962 -11.859 22.013 1.00 80.69 89 GLU A N 1
ATOM 737 C CA . GLU A 1 89 ? -3.618 -11.447 23.380 1.00 80.69 89 GLU A CA 1
ATOM 738 C C . GLU A 1 89 ? -2.681 -10.230 23.424 1.00 80.69 89 GLU A C 1
ATOM 740 O O . GLU A 1 89 ? -2.696 -9.456 24.384 1.00 80.69 89 GLU A O 1
ATOM 745 N N . ALA A 1 90 ? -1.906 -10.014 22.360 1.00 74.50 90 ALA A N 1
ATOM 746 C CA . ALA A 1 90 ? -0.871 -8.997 22.284 1.00 74.50 90 ALA A CA 1
ATOM 747 C C . ALA A 1 90 ? -1.474 -7.628 21.929 1.00 74.50 90 ALA A C 1
ATOM 749 O O . ALA A 1 90 ? -1.595 -7.251 20.764 1.00 74.50 90 ALA A O 1
ATOM 750 N N . ARG A 1 91 ? -1.901 -6.873 22.948 1.00 74.38 91 ARG A N 1
ATOM 751 C CA . ARG A 1 91 ? -2.500 -5.543 22.756 1.00 74.38 91 ARG A CA 1
ATOM 752 C C . ARG A 1 91 ? -1.447 -4.538 22.279 1.00 74.38 91 ARG A C 1
ATOM 754 O O . ARG A 1 91 ? -0.408 -4.392 22.908 1.00 74.38 91 ARG A O 1
ATOM 761 N N . LEU A 1 92 ? -1.775 -3.778 21.229 1.00 80.88 92 LEU A N 1
ATOM 762 C CA . LEU A 1 92 ? -0.982 -2.660 20.683 1.00 80.88 92 LEU A CA 1
ATOM 763 C C . LEU A 1 92 ? 0.306 -3.060 19.948 1.00 80.88 92 LEU A C 1
ATOM 765 O O . LEU A 1 92 ? 1.025 -2.171 19.486 1.00 80.88 92 LEU A O 1
ATOM 769 N N . SER A 1 93 ? 0.617 -4.346 19.779 1.00 83.50 93 SER A N 1
ATOM 770 C CA . SER A 1 93 ? 1.817 -4.775 19.045 1.00 83.50 93 SER A CA 1
ATOM 771 C C . SER A 1 93 ? 1.834 -4.242 17.611 1.00 83.50 93 SER A C 1
ATOM 773 O O . SER A 1 93 ? 2.882 -3.806 17.137 1.00 83.50 93 SER A O 1
ATOM 775 N N . SER A 1 94 ? 0.673 -4.167 16.951 1.00 87.31 94 SER A N 1
ATOM 776 C CA . SER A 1 94 ? 0.512 -3.539 15.631 1.00 87.31 94 SER A CA 1
ATOM 777 C C . SER A 1 94 ? 1.122 -2.135 15.539 1.00 87.31 94 SER A C 1
ATOM 779 O O . SER A 1 94 ? 1.926 -1.860 14.648 1.00 87.31 94 SER A O 1
ATOM 781 N N . LEU A 1 95 ? 0.782 -1.241 16.466 1.00 87.00 95 LEU A N 1
ATOM 782 C CA . LEU A 1 95 ? 1.248 0.148 16.445 1.00 87.00 95 LEU A CA 1
ATOM 783 C C . LEU A 1 95 ? 2.751 0.251 16.722 1.00 87.00 95 LEU A C 1
ATOM 785 O O . LEU A 1 95 ? 3.436 1.050 16.081 1.00 87.00 95 LEU A O 1
ATOM 789 N N . HIS A 1 96 ? 3.271 -0.584 17.623 1.00 84.38 96 HIS A N 1
ATOM 790 C CA . HIS A 1 96 ? 4.702 -0.636 17.917 1.00 84.38 96 HIS A CA 1
ATOM 791 C C . HIS A 1 96 ? 5.509 -1.066 16.690 1.00 84.38 96 HIS A C 1
ATOM 793 O O . HIS A 1 96 ? 6.462 -0.382 16.317 1.00 84.38 96 HIS A O 1
ATOM 799 N N . PHE A 1 97 ? 5.092 -2.139 16.011 1.00 86.88 97 PHE A N 1
ATOM 800 C CA . PHE A 1 97 ? 5.752 -2.598 14.788 1.00 86.88 97 PHE A CA 1
ATOM 801 C C . PHE A 1 97 ? 5.653 -1.585 13.654 1.00 86.88 97 PHE A C 1
ATOM 803 O O . PHE A 1 97 ? 6.629 -1.365 12.939 1.00 86.88 97 PHE A O 1
ATOM 810 N N . LEU A 1 98 ? 4.514 -0.907 13.513 1.00 90.25 98 LEU A N 1
ATOM 811 C CA . LEU A 1 98 ? 4.371 0.136 12.507 1.00 90.25 98 LEU A CA 1
ATOM 812 C C . LEU A 1 98 ? 5.310 1.321 12.766 1.00 90.25 98 LEU A C 1
ATOM 814 O O . LEU A 1 98 ? 5.975 1.800 11.842 1.00 90.25 98 LEU A O 1
ATOM 818 N N . LEU A 1 99 ? 5.392 1.787 14.016 1.00 85.44 99 LEU A N 1
ATOM 819 C CA . LEU A 1 99 ? 6.308 2.856 14.405 1.00 85.44 99 LEU A CA 1
ATOM 820 C C . LEU A 1 99 ? 7.759 2.429 14.164 1.00 85.44 99 LEU A C 1
ATOM 822 O O . LEU A 1 99 ? 8.523 3.168 13.545 1.00 85.44 99 LEU A O 1
ATOM 826 N N . PHE A 1 100 ? 8.110 1.209 14.567 1.00 84.56 100 PHE A N 1
ATOM 827 C CA . PHE A 1 100 ? 9.420 0.616 14.333 1.00 84.56 100 PHE A CA 1
ATOM 828 C C . PHE A 1 100 ? 9.789 0.590 12.840 1.00 84.56 100 PHE A C 1
ATOM 830 O O . PHE A 1 100 ? 10.839 1.105 12.450 1.00 84.56 100 PHE A O 1
ATOM 837 N N . TYR A 1 101 ? 8.909 0.080 11.974 1.00 88.06 101 TYR A N 1
ATOM 838 C CA . TYR A 1 101 ? 9.153 0.054 10.529 1.00 88.06 101 TYR A CA 1
ATOM 839 C C . TYR A 1 101 ? 9.243 1.454 9.920 1.00 88.06 101 TYR A C 1
ATOM 841 O O . TYR A 1 101 ? 10.085 1.698 9.055 1.00 88.06 101 TYR A O 1
ATOM 849 N N . THR A 1 102 ? 8.432 2.399 10.395 1.00 86.75 102 THR A N 1
ATOM 850 C CA . THR A 1 102 ? 8.472 3.796 9.943 1.00 86.75 102 THR A CA 1
ATOM 851 C C . THR A 1 102 ? 9.811 4.449 10.282 1.00 86.75 102 THR A C 1
ATOM 853 O O . THR A 1 102 ? 10.419 5.103 9.431 1.00 86.75 102 THR A O 1
ATOM 856 N N . VAL A 1 103 ? 10.310 4.216 11.497 1.00 81.50 103 VAL A N 1
ATOM 857 C CA . VAL A 1 103 ? 11.628 4.666 11.958 1.00 81.50 103 VAL A CA 1
ATOM 858 C C . VAL A 1 103 ? 12.739 4.046 11.099 1.00 81.50 103 VAL A C 1
ATOM 860 O O . VAL A 1 103 ? 13.611 4.770 10.613 1.00 81.50 103 VAL A O 1
ATOM 863 N N . LEU A 1 104 ? 12.683 2.740 10.817 1.00 81.06 104 LEU A N 1
ATOM 864 C CA . LEU A 1 104 ? 13.650 2.072 9.936 1.00 81.06 104 LEU A CA 1
ATOM 865 C C . LEU A 1 104 ? 13.619 2.608 8.497 1.00 81.06 104 LEU A C 1
ATOM 867 O O . LEU A 1 104 ? 14.669 2.856 7.902 1.00 81.06 104 LEU A O 1
ATOM 871 N N . ALA A 1 105 ? 12.434 2.836 7.930 1.00 82.62 105 ALA A N 1
ATOM 872 C CA . ALA A 1 105 ? 12.298 3.407 6.592 1.00 82.62 105 ALA A CA 1
ATOM 873 C C . ALA A 1 105 ? 12.857 4.835 6.527 1.00 82.62 105 ALA A C 1
ATOM 875 O O . ALA A 1 105 ? 13.549 5.198 5.569 1.00 82.62 105 ALA A O 1
ATOM 876 N N . TYR A 1 106 ? 12.600 5.640 7.561 1.00 78.44 106 TYR A N 1
ATOM 877 C CA . TYR A 1 106 ? 13.177 6.973 7.689 1.00 78.44 106 TYR A CA 1
ATOM 878 C C . TYR A 1 106 ? 14.708 6.920 7.786 1.00 78.44 106 TYR A C 1
ATOM 880 O O . TYR A 1 106 ? 15.388 7.700 7.113 1.00 78.44 106 TYR A O 1
ATOM 888 N N . LEU A 1 107 ? 15.260 5.964 8.543 1.00 72.00 107 LEU A N 1
ATOM 889 C CA . LEU A 1 107 ? 16.704 5.738 8.630 1.00 72.00 107 LEU A CA 1
ATOM 890 C C . LEU A 1 107 ? 17.300 5.437 7.261 1.00 72.00 107 LEU A C 1
ATOM 892 O O . LEU A 1 107 ? 18.229 6.121 6.833 1.00 72.00 107 LEU A O 1
ATOM 896 N N . GLN A 1 108 ? 16.744 4.444 6.563 1.00 76.50 108 GLN A N 1
ATOM 897 C CA . GLN A 1 108 ? 17.208 4.051 5.239 1.00 76.50 108 GLN A CA 1
ATOM 898 C C . GLN A 1 108 ? 17.220 5.262 4.305 1.00 76.50 108 GLN A C 1
ATOM 900 O O . GLN A 1 108 ? 18.227 5.532 3.649 1.00 76.50 108 GLN A O 1
ATOM 905 N N . ARG A 1 109 ? 16.131 6.040 4.288 1.00 76.12 109 ARG A N 1
ATOM 906 C CA . ARG A 1 109 ? 16.037 7.243 3.461 1.00 76.12 109 ARG A CA 1
ATOM 907 C C . ARG A 1 109 ? 17.100 8.270 3.839 1.00 76.12 109 ARG A C 1
ATOM 909 O O . ARG A 1 109 ? 17.793 8.747 2.944 1.00 76.12 109 ARG A O 1
ATOM 916 N N . SER A 1 110 ? 17.257 8.578 5.129 1.00 69.12 110 SER A N 1
ATOM 917 C CA . SER A 1 110 ? 18.230 9.563 5.625 1.00 69.12 110 SER A CA 1
ATOM 918 C C . SER A 1 110 ? 19.688 9.144 5.397 1.00 69.12 110 SER A C 1
ATOM 920 O O . SER A 1 110 ? 20.553 10.018 5.316 1.00 69.12 110 SER A O 1
ATOM 922 N N . LEU A 1 111 ? 19.984 7.844 5.329 1.00 68.69 111 LEU A N 1
ATOM 923 C CA . LEU A 1 111 ? 21.322 7.330 5.024 1.00 68.69 111 LEU A CA 1
ATOM 924 C C . LEU A 1 111 ? 21.620 7.376 3.520 1.00 68.69 111 LEU A C 1
ATOM 926 O O . LEU A 1 111 ? 22.717 7.775 3.127 1.00 68.69 111 LEU A O 1
ATOM 930 N N . VAL A 1 112 ? 20.639 7.010 2.686 1.00 69.69 112 VAL A N 1
ATOM 931 C CA . VAL A 1 112 ? 20.780 6.950 1.221 1.00 69.69 112 VAL A CA 1
ATOM 932 C C . VAL A 1 112 ? 20.820 8.339 0.583 1.00 69.69 112 VAL A C 1
ATOM 934 O O . VAL A 1 112 ? 21.533 8.526 -0.403 1.00 69.69 112 VAL A O 1
ATOM 937 N N . THR A 1 113 ? 20.109 9.338 1.126 1.00 65.00 113 THR A N 1
ATOM 938 C CA . THR A 1 113 ? 20.159 10.698 0.559 1.00 65.00 113 THR A CA 1
ATOM 939 C C . THR A 1 113 ? 21.550 11.308 0.761 1.00 65.00 113 THR A C 1
ATOM 941 O O . THR A 1 113 ? 21.912 11.786 1.839 1.00 65.00 113 THR A O 1
ATOM 944 N N . ARG A 1 114 ? 22.360 11.292 -0.302 1.00 58.72 114 ARG A N 1
ATOM 945 C CA . ARG A 1 114 ? 23.646 11.991 -0.371 1.00 58.72 114 ARG A CA 1
ATOM 946 C C . ARG A 1 114 ? 23.389 13.483 -0.613 1.00 58.72 114 ARG A C 1
ATOM 948 O O . ARG A 1 114 ? 23.360 13.924 -1.750 1.00 58.72 114 ARG A O 1
ATOM 955 N N . GLN A 1 115 ? 23.262 14.275 0.452 1.00 56.94 115 GLN A N 1
ATOM 956 C CA . GLN A 1 115 ? 23.214 15.752 0.383 1.00 56.94 115 GLN A CA 1
ATOM 957 C C . GLN A 1 115 ? 24.578 16.404 0.057 1.00 56.94 115 GLN A C 1
ATOM 959 O O . GLN A 1 115 ? 24.793 17.581 0.320 1.00 56.94 115 GLN A O 1
ATOM 964 N N . TRP A 1 116 ? 25.521 15.648 -0.506 1.00 53.50 116 TRP A N 1
ATOM 965 C CA . TRP A 1 116 ? 26.902 16.083 -0.718 1.00 53.50 116 TRP A CA 1
ATOM 966 C C . TRP A 1 116 ? 27.048 17.227 -1.736 1.00 53.50 116 TRP A C 1
ATOM 968 O O . TRP A 1 116 ? 28.060 17.916 -1.719 1.00 53.50 116 TRP A O 1
ATOM 978 N N . SER A 1 117 ? 26.071 17.459 -2.616 1.00 53.41 117 SER A N 1
ATOM 979 C CA . SER A 1 117 ? 26.250 18.336 -3.782 1.00 53.41 117 SER A CA 1
ATOM 980 C C . SER A 1 117 ? 26.236 19.842 -3.494 1.00 53.41 117 SER A C 1
ATOM 982 O O . SER A 1 117 ? 26.682 20.600 -4.348 1.00 53.41 117 SER A O 1
ATOM 984 N N . GLN A 1 118 ? 25.778 20.301 -2.324 1.00 53.91 118 GLN A N 1
ATOM 985 C CA . GLN A 1 118 ? 25.696 21.744 -2.031 1.00 53.91 118 GLN A CA 1
ATOM 986 C C . GLN A 1 118 ? 26.849 22.294 -1.177 1.00 53.91 118 GLN A C 1
ATOM 988 O O . GLN A 1 118 ? 27.052 23.503 -1.153 1.00 53.91 118 GLN A O 1
ATOM 993 N N . SER A 1 119 ? 27.650 21.443 -0.526 1.00 54.34 119 SER A N 1
ATOM 994 C CA . SER A 1 119 ? 28.728 21.897 0.374 1.00 54.34 119 SER A CA 1
ATOM 995 C C . SER A 1 119 ? 30.064 22.197 -0.314 1.00 54.34 119 SER A C 1
ATOM 997 O O . SER A 1 119 ? 30.966 22.721 0.332 1.00 54.34 119 SER A O 1
ATOM 999 N N . PHE A 1 120 ? 30.222 21.884 -1.603 1.00 55.31 120 PHE A N 1
ATOM 1000 C CA . PHE A 1 120 ? 31.510 22.017 -2.301 1.00 55.31 120 PHE A CA 1
ATOM 1001 C C . PHE A 1 120 ? 31.799 23.408 -2.887 1.00 55.31 120 PHE A C 1
ATOM 1003 O O . PHE A 1 120 ? 32.865 23.606 -3.460 1.00 55.31 120 PHE A O 1
ATOM 1010 N N . TYR A 1 121 ? 30.891 24.378 -2.738 1.00 58.22 121 TYR A N 1
ATOM 1011 C CA . TYR A 1 121 ? 31.097 25.740 -3.252 1.00 58.22 121 TYR A CA 1
ATOM 1012 C C . TYR A 1 121 ? 31.767 26.696 -2.248 1.00 58.22 121 TYR A C 1
ATOM 1014 O O . TYR A 1 121 ? 32.017 27.853 -2.583 1.00 58.22 121 TYR A O 1
ATOM 1022 N N . GLU A 1 122 ? 32.092 26.249 -1.029 1.00 59.59 122 GLU A N 1
ATOM 1023 C CA . GLU A 1 122 ? 32.814 27.085 -0.064 1.00 59.59 122 GLU A CA 1
ATOM 1024 C C . GLU A 1 122 ? 34.329 27.056 -0.311 1.00 59.59 122 GLU A C 1
ATOM 1026 O O . GLU A 1 122 ? 34.997 26.043 -0.126 1.00 59.59 122 GLU A O 1
ATOM 1031 N N . THR A 1 123 ? 34.896 28.211 -0.663 1.00 64.88 123 THR A N 1
ATOM 1032 C CA . THR A 1 123 ? 36.340 28.401 -0.888 1.00 64.88 123 THR A CA 1
ATOM 1033 C C . THR A 1 123 ? 37.161 28.478 0.407 1.00 64.88 123 THR A C 1
ATOM 1035 O O . THR A 1 123 ? 38.390 28.440 0.369 1.00 64.88 123 THR A O 1
ATOM 1038 N N . ASN A 1 124 ? 36.509 28.577 1.574 1.00 78.75 124 ASN A N 1
ATOM 1039 C CA . ASN A 1 124 ? 37.170 28.726 2.870 1.00 78.75 124 ASN A CA 1
ATOM 1040 C C . ASN A 1 124 ? 37.249 27.391 3.633 1.00 78.75 124 ASN A C 1
ATOM 1042 O O . ASN A 1 124 ? 36.247 26.896 4.152 1.00 78.75 124 ASN A O 1
ATOM 1046 N N . ILE A 1 125 ? 38.471 26.869 3.791 1.00 79.25 125 ILE A N 1
ATOM 1047 C CA . ILE A 1 125 ? 38.786 25.601 4.478 1.00 79.25 125 ILE A CA 1
ATOM 1048 C C . ILE A 1 125 ? 38.198 25.537 5.899 1.00 79.25 125 ILE A C 1
ATOM 1050 O O . ILE A 1 125 ? 37.747 24.480 6.341 1.00 79.25 125 ILE A O 1
ATOM 1054 N N . ARG A 1 126 ? 38.159 26.659 6.632 1.00 77.19 126 ARG A N 1
ATOM 1055 C CA . ARG A 1 126 ? 37.628 26.691 8.006 1.00 77.19 126 ARG A CA 1
ATOM 1056 C C . ARG A 1 126 ? 36.113 26.485 8.037 1.00 77.19 126 ARG A C 1
ATOM 1058 O O . ARG A 1 126 ? 35.616 25.815 8.942 1.00 77.19 126 ARG A O 1
ATOM 1065 N N . ASN A 1 127 ? 35.391 27.059 7.078 1.00 75.12 127 ASN A N 1
ATOM 1066 C CA . ASN A 1 127 ? 33.940 26.897 6.979 1.00 75.12 127 ASN A CA 1
ATOM 1067 C C . ASN A 1 127 ? 33.597 25.486 6.507 1.00 75.12 127 ASN A C 1
ATOM 1069 O O . ASN A 1 127 ? 32.804 24.815 7.165 1.00 75.12 127 ASN A O 1
ATOM 1073 N N . PHE A 1 128 ? 34.334 24.979 5.516 1.00 78.00 128 PHE A N 1
ATOM 1074 C CA . PHE A 1 128 ? 34.228 23.597 5.061 1.00 78.00 128 PHE A CA 1
ATOM 1075 C C . PHE A 1 128 ? 34.416 22.581 6.204 1.00 78.00 128 PHE A C 1
ATOM 1077 O O . PHE A 1 128 ? 33.594 21.679 6.380 1.00 78.00 128 PHE A O 1
ATOM 1084 N N . LEU A 1 129 ? 35.454 22.743 7.038 1.00 80.38 129 LEU A N 1
ATOM 1085 C CA . LEU A 1 129 ? 35.701 21.865 8.190 1.00 80.38 129 LEU A CA 1
ATOM 1086 C C . LEU A 1 129 ? 34.584 21.940 9.236 1.00 80.38 129 LEU A C 1
ATOM 1088 O O . LEU A 1 129 ? 34.152 20.903 9.743 1.00 80.38 129 LEU A O 1
ATOM 1092 N N . LYS A 1 130 ? 34.084 23.141 9.552 1.00 80.00 130 LYS A N 1
ATOM 1093 C CA . LYS A 1 130 ? 32.955 23.314 10.480 1.00 80.00 130 LYS A CA 1
ATOM 1094 C C . LYS A 1 130 ? 31.696 22.633 9.951 1.00 80.00 130 LYS A C 1
ATOM 1096 O O . LYS A 1 130 ? 31.047 21.905 10.696 1.00 80.00 130 LYS A O 1
ATOM 1101 N N . LEU A 1 131 ? 31.375 22.841 8.678 1.00 78.81 131 LEU A N 1
ATOM 1102 C CA . LEU A 1 131 ? 30.166 22.325 8.044 1.00 78.81 131 LEU A CA 1
ATOM 1103 C C . LEU A 1 131 ? 30.214 20.794 7.917 1.00 78.81 131 LEU A C 1
ATOM 1105 O O . LEU A 1 131 ? 29.246 20.113 8.252 1.00 78.81 131 LEU A O 1
ATOM 1109 N N . THR A 1 132 ? 31.381 20.244 7.572 1.00 77.31 132 THR A N 1
ATOM 1110 C CA . THR A 1 132 ? 31.634 18.794 7.553 1.00 77.31 132 THR A CA 1
ATOM 1111 C C . THR A 1 132 ? 31.538 18.181 8.954 1.00 77.31 132 THR A C 1
ATOM 1113 O O . THR A 1 132 ? 30.898 17.146 9.133 1.00 77.31 132 THR A O 1
ATOM 1116 N N . THR A 1 133 ? 32.109 18.834 9.973 1.00 81.19 133 THR A N 1
ATOM 1117 C CA . THR A 1 133 ? 32.052 18.363 11.370 1.00 81.19 133 THR A CA 1
ATOM 1118 C C . THR A 1 133 ? 30.618 18.359 11.900 1.00 81.19 133 THR A C 1
ATOM 1120 O O . THR A 1 133 ? 30.175 17.353 12.450 1.00 81.19 133 THR A O 1
ATOM 1123 N N . TRP A 1 134 ? 29.861 19.441 11.685 1.00 79.88 134 TRP A N 1
ATOM 1124 C CA . TRP A 1 134 ? 28.442 19.515 12.047 1.00 79.88 134 TRP A CA 1
ATOM 1125 C C . TRP A 1 134 ? 27.617 18.436 11.349 1.00 79.88 134 TRP A C 1
ATOM 1127 O O . TRP A 1 134 ? 26.784 17.791 11.980 1.00 79.88 134 TRP A O 1
ATOM 1137 N N . PHE A 1 135 ? 27.873 18.189 10.066 1.00 75.62 135 PHE A N 1
ATOM 1138 C CA . PHE A 1 135 ? 27.184 17.146 9.314 1.00 75.62 135 PHE A CA 1
ATOM 1139 C C . PHE A 1 135 ? 27.452 15.741 9.872 1.00 75.62 135 PHE A C 1
ATOM 1141 O O . PHE A 1 135 ? 26.512 14.965 10.075 1.00 75.62 135 PHE A O 1
ATOM 1148 N N . ILE A 1 136 ? 28.719 15.419 10.156 1.00 78.81 136 ILE A N 1
ATOM 1149 C CA . ILE A 1 136 ? 29.105 14.148 10.784 1.00 78.81 136 ILE A CA 1
ATOM 1150 C C . ILE A 1 136 ? 28.444 14.023 12.160 1.00 78.81 136 ILE A C 1
ATOM 1152 O O . ILE A 1 136 ? 27.836 12.992 12.447 1.00 78.81 136 ILE A O 1
ATOM 1156 N N . ALA A 1 137 ? 28.484 15.080 12.974 1.00 79.75 137 ALA A N 1
ATOM 1157 C CA . ALA A 1 137 ? 27.858 15.107 14.292 1.00 79.75 137 ALA A CA 1
ATOM 1158 C C . ALA A 1 137 ? 26.341 14.875 14.218 1.00 79.75 137 ALA A C 1
ATOM 1160 O O . ALA A 1 137 ? 25.814 14.054 14.961 1.00 79.75 137 ALA A O 1
ATOM 1161 N N . VAL A 1 138 ? 25.635 15.514 13.278 1.00 79.31 138 VAL A N 1
ATOM 1162 C CA . VAL A 1 138 ? 24.191 15.307 13.069 1.00 79.31 138 VAL A CA 1
ATOM 1163 C C . VAL A 1 138 ? 23.888 13.874 12.628 1.00 79.31 138 VAL A C 1
ATOM 1165 O O . VAL A 1 138 ? 22.915 13.283 13.097 1.00 79.31 138 VAL A O 1
ATOM 1168 N N . ARG A 1 139 ? 24.703 13.277 11.749 1.00 75.19 139 ARG A N 1
ATOM 1169 C CA . ARG A 1 139 ? 24.533 11.870 11.347 1.00 75.19 139 ARG A CA 1
ATOM 1170 C C . ARG A 1 139 ? 24.765 10.904 12.505 1.00 75.19 139 ARG A C 1
ATOM 1172 O O . ARG A 1 139 ? 23.976 9.976 12.667 1.00 75.19 139 ARG A O 1
ATOM 1179 N N . LEU A 1 140 ? 25.794 11.136 13.317 1.00 79.00 140 LEU A N 1
ATOM 1180 C CA . LEU A 1 140 ? 26.060 10.342 14.516 1.00 79.00 140 LEU A CA 1
ATOM 1181 C C . LEU A 1 140 ? 24.944 10.503 15.551 1.00 79.00 140 LEU A C 1
ATOM 1183 O O . LEU A 1 140 ? 24.450 9.501 16.053 1.00 79.00 140 LEU A O 1
ATOM 1187 N N . ALA A 1 141 ? 24.475 11.727 15.806 1.00 77.44 141 ALA A N 1
ATOM 1188 C CA . ALA A 1 141 ? 23.365 11.994 16.719 1.00 77.44 141 ALA A CA 1
ATOM 1189 C C . ALA A 1 141 ? 22.073 11.295 16.271 1.00 77.44 141 ALA A C 1
ATOM 1191 O O . ALA A 1 141 ? 21.388 10.688 17.092 1.00 77.44 141 ALA A O 1
ATOM 1192 N N . LYS A 1 142 ? 21.775 11.303 14.961 1.00 76.50 142 LYS A N 1
ATOM 1193 C CA . LYS A 1 142 ? 20.689 10.495 14.388 1.00 76.50 142 LYS A CA 1
ATOM 1194 C C . LYS A 1 142 ? 20.918 9.009 14.662 1.00 76.50 142 LYS A C 1
ATOM 1196 O O . LYS A 1 142 ? 20.011 8.358 15.150 1.00 76.50 142 LYS A O 1
ATOM 1201 N N . GLY A 1 143 ? 22.114 8.477 14.410 1.00 74.50 143 GLY A N 1
ATOM 1202 C CA . GLY A 1 143 ? 22.439 7.076 14.706 1.00 74.50 143 GLY A CA 1
ATOM 1203 C C . GLY A 1 143 ? 22.246 6.702 16.181 1.00 74.50 143 GLY A C 1
ATOM 1204 O O . GLY A 1 143 ? 21.628 5.683 16.476 1.00 74.50 143 GLY A O 1
ATOM 1205 N N . VAL A 1 144 ? 22.700 7.552 17.105 1.00 76.06 144 VAL A N 1
ATOM 1206 C CA . VAL A 1 144 ? 22.570 7.349 18.557 1.00 76.06 144 VAL A CA 1
ATOM 1207 C C . VAL A 1 144 ? 21.109 7.395 18.997 1.00 76.06 144 VAL A C 1
ATOM 1209 O O . VAL A 1 144 ? 20.653 6.467 19.658 1.00 76.06 144 VAL A O 1
ATOM 1212 N N . ALA A 1 145 ? 20.348 8.417 18.596 1.00 75.62 145 ALA A N 1
ATOM 1213 C CA . ALA A 1 145 ? 18.918 8.495 18.898 1.00 75.62 145 ALA A CA 1
ATOM 1214 C C . ALA A 1 145 ? 18.167 7.250 18.393 1.00 75.62 145 ALA A C 1
ATOM 1216 O O . ALA A 1 145 ? 17.279 6.740 19.070 1.00 75.62 145 ALA A O 1
ATOM 1217 N N . MET A 1 146 ? 18.571 6.710 17.241 1.00 70.38 146 MET A N 1
ATOM 1218 C CA . MET A 1 146 ? 17.987 5.490 16.683 1.00 70.38 146 MET A CA 1
ATOM 1219 C C . MET A 1 146 ? 18.375 4.238 17.462 1.00 70.38 146 MET A C 1
ATOM 1221 O O . MET A 1 146 ? 17.519 3.384 17.663 1.00 70.38 146 MET A O 1
ATOM 1225 N N . ALA A 1 147 ? 19.616 4.134 17.943 1.00 76.62 147 ALA A N 1
ATOM 1226 C CA . ALA A 1 147 ? 20.010 3.061 18.852 1.00 76.62 147 ALA A CA 1
ATOM 1227 C C . ALA A 1 147 ? 19.161 3.093 20.132 1.00 76.62 147 ALA A C 1
ATOM 1229 O O . ALA A 1 147 ? 18.681 2.051 20.561 1.00 76.62 147 ALA A O 1
ATOM 1230 N N . PHE A 1 148 ? 18.885 4.279 20.685 1.00 76.69 148 PHE A N 1
ATOM 1231 C CA . PHE A 1 148 ? 17.976 4.421 21.825 1.00 76.69 148 PHE A CA 1
ATOM 1232 C C . PHE A 1 148 ? 16.545 3.995 21.496 1.00 76.69 148 PHE A C 1
ATOM 1234 O O . PHE A 1 148 ? 15.954 3.254 22.271 1.00 76.69 148 PHE A O 1
ATOM 1241 N N . VAL A 1 149 ? 15.996 4.400 20.347 1.00 77.00 149 VAL A N 1
ATOM 1242 C CA . VAL A 1 149 ? 14.658 3.957 19.917 1.00 77.00 149 VAL A CA 1
ATOM 1243 C C . VAL A 1 149 ? 14.614 2.434 19.763 1.00 77.00 149 VAL A C 1
ATOM 1245 O O . VAL A 1 149 ? 13.702 1.800 20.283 1.00 77.00 149 VAL A O 1
ATOM 1248 N N . LEU A 1 150 ? 15.620 1.839 19.117 1.00 77.12 150 LEU A N 1
ATOM 1249 C CA . LEU A 1 150 ? 15.765 0.388 18.971 1.00 77.12 150 LEU A CA 1
ATOM 1250 C C . LEU A 1 150 ? 15.834 -0.315 20.331 1.00 77.12 150 LEU A C 1
ATOM 1252 O O . LEU A 1 150 ? 15.126 -1.292 20.535 1.00 77.12 150 LEU A O 1
ATOM 1256 N N . ILE A 1 151 ? 16.631 0.202 21.268 1.00 77.75 151 ILE A N 1
ATOM 1257 C CA . ILE A 1 151 ? 16.753 -0.341 22.627 1.00 77.75 151 ILE A CA 1
ATOM 1258 C C . ILE A 1 151 ? 15.420 -0.246 23.376 1.00 77.75 151 ILE A C 1
ATOM 1260 O O . ILE A 1 151 ? 15.007 -1.228 23.983 1.00 77.75 151 ILE A O 1
ATOM 1264 N N . ILE A 1 152 ? 14.726 0.895 23.306 1.00 76.31 152 ILE A N 1
ATOM 1265 C CA . ILE A 1 152 ? 13.406 1.081 23.929 1.00 76.31 152 ILE A CA 1
ATOM 1266 C C . ILE A 1 152 ? 12.407 0.064 23.367 1.00 76.31 152 ILE A C 1
ATOM 1268 O O . ILE A 1 152 ? 11.669 -0.550 24.134 1.00 76.31 152 ILE A O 1
ATOM 1272 N N . PHE A 1 153 ? 12.419 -0.166 22.051 1.00 72.31 153 PHE A N 1
ATOM 1273 C CA . PHE A 1 153 ? 11.597 -1.204 21.436 1.00 72.31 153 PHE A CA 1
ATOM 1274 C C . PHE A 1 153 ? 11.968 -2.600 21.935 1.00 72.31 153 PHE A C 1
ATOM 1276 O O . PHE A 1 153 ? 11.080 -3.330 22.360 1.00 72.31 153 PHE A O 1
ATOM 1283 N N . THR A 1 154 ? 13.252 -2.964 21.950 1.00 72.12 154 THR A N 1
ATOM 1284 C CA . THR A 1 154 ? 13.704 -4.271 22.453 1.00 72.12 154 THR A CA 1
ATOM 1285 C C . THR A 1 154 ? 13.295 -4.495 23.908 1.00 72.12 154 THR A C 1
ATOM 1287 O O . THR A 1 154 ? 12.842 -5.581 24.251 1.00 72.12 154 THR A O 1
ATOM 1290 N N . MET A 1 155 ? 13.397 -3.469 24.760 1.00 69.38 155 MET A N 1
ATOM 1291 C CA . MET A 1 155 ? 12.948 -3.557 26.151 1.00 69.38 155 MET A CA 1
ATOM 1292 C C . MET A 1 155 ? 11.433 -3.745 26.260 1.00 69.38 155 MET A C 1
ATOM 1294 O O . MET A 1 155 ? 10.988 -4.512 27.103 1.00 69.38 155 MET A O 1
ATOM 1298 N N . HIS A 1 156 ? 10.646 -3.087 25.405 1.00 70.06 156 HIS A N 1
ATOM 1299 C CA . HIS A 1 156 ? 9.188 -3.220 25.413 1.00 70.06 156 HIS A CA 1
ATOM 1300 C C . HIS A 1 156 ? 8.704 -4.572 24.862 1.00 70.06 156 HIS A C 1
ATOM 1302 O O . HIS A 1 156 ? 7.684 -5.090 25.304 1.00 70.06 156 HIS A O 1
ATOM 1308 N N . PHE A 1 157 ? 9.438 -5.164 23.917 1.00 67.31 157 PHE A N 1
ATOM 1309 C CA . PHE A 1 157 ? 9.111 -6.471 23.336 1.00 67.31 157 PHE A CA 1
ATOM 1310 C C . PHE A 1 157 ? 9.548 -7.663 24.187 1.00 67.31 157 PHE A C 1
ATOM 1312 O O . PHE A 1 157 ? 9.166 -8.787 23.879 1.00 67.31 157 PHE A O 1
ATOM 1319 N N . ASN A 1 158 ? 10.303 -7.448 25.266 1.00 63.62 158 ASN A N 1
ATOM 1320 C CA . ASN A 1 158 ? 10.722 -8.544 26.140 1.00 63.62 158 ASN A CA 1
ATOM 1321 C C . ASN A 1 158 ? 9.526 -9.232 26.835 1.00 63.62 158 ASN A C 1
ATOM 1323 O O . ASN A 1 158 ? 9.633 -10.389 27.226 1.00 63.62 158 ASN A O 1
ATOM 1327 N N . ASP A 1 159 ? 8.386 -8.538 26.932 1.00 61.84 159 ASP A N 1
ATOM 1328 C CA . ASP A 1 159 ? 7.160 -9.042 27.559 1.00 61.84 159 ASP A CA 1
ATOM 1329 C C . ASP A 1 159 ? 6.137 -9.611 26.549 1.00 61.84 159 ASP A C 1
ATOM 1331 O O . ASP A 1 159 ? 5.138 -10.205 26.954 1.00 61.84 159 ASP A O 1
ATOM 1335 N N . ILE A 1 160 ? 6.342 -9.427 25.234 1.00 63.94 160 ILE A N 1
ATOM 1336 C CA . ILE A 1 160 ? 5.388 -9.825 24.183 1.00 63.94 160 ILE A CA 1
ATOM 1337 C C . ILE A 1 160 ? 6.155 -10.410 22.996 1.00 63.94 160 ILE A C 1
ATOM 1339 O O . ILE A 1 160 ? 6.739 -9.663 22.212 1.00 63.94 160 ILE A O 1
ATOM 1343 N N . GLU A 1 161 ? 6.103 -11.731 22.820 1.00 70.81 161 GLU A N 1
ATOM 1344 C CA . GLU A 1 161 ? 6.744 -12.421 21.697 1.00 70.81 161 GLU A CA 1
ATOM 1345 C C . GLU A 1 161 ? 5.779 -12.491 20.494 1.00 70.81 161 GLU A C 1
ATOM 1347 O O . GLU A 1 161 ? 4.825 -13.276 20.498 1.00 70.81 161 GLU A O 1
ATOM 1352 N N . PRO A 1 162 ? 5.949 -11.645 19.458 1.00 74.44 162 PRO A N 1
ATOM 1353 C CA . PRO A 1 162 ? 5.094 -11.692 18.283 1.00 74.44 162 PRO A CA 1
ATOM 1354 C C . PRO A 1 162 ? 5.399 -12.946 17.469 1.00 74.44 162 PRO A C 1
ATOM 1356 O O . PRO A 1 162 ? 6.549 -13.352 17.300 1.00 74.44 162 PRO A O 1
ATOM 1359 N N . SER A 1 163 ? 4.363 -13.522 16.871 1.00 85.75 163 SER A N 1
ATOM 1360 C CA . SER A 1 163 ? 4.559 -14.654 15.972 1.00 85.75 163 SER A CA 1
ATOM 1361 C C . SER A 1 163 ? 5.369 -14.246 14.725 1.00 85.75 163 SER A C 1
ATOM 1363 O O . SER A 1 163 ? 5.162 -13.185 14.128 1.00 85.75 163 SER A O 1
ATOM 1365 N N . LEU A 1 164 ? 6.280 -15.116 14.277 1.00 88.69 164 LEU A N 1
ATOM 1366 C CA . LEU A 1 164 ? 7.008 -14.946 13.010 1.00 88.69 164 LEU A CA 1
ATOM 1367 C C . LEU A 1 164 ? 6.107 -14.630 11.796 1.00 88.69 164 LEU A C 1
ATOM 1369 O O . LEU A 1 164 ? 6.468 -13.734 11.026 1.00 88.69 164 LEU A O 1
ATOM 1373 N N . PRO A 1 165 ? 4.943 -15.288 11.588 1.00 90.94 165 PRO A N 1
ATOM 1374 C CA . PRO A 1 165 ? 4.070 -14.944 10.468 1.00 90.94 165 PRO A CA 1
ATOM 1375 C C . PRO A 1 165 ? 3.489 -13.529 10.579 1.00 90.94 165 PRO A C 1
ATOM 1377 O O . PRO A 1 165 ? 3.392 -12.846 9.560 1.00 90.94 165 PRO A O 1
ATOM 1380 N N . PHE A 1 166 ? 3.174 -13.045 11.786 1.00 91.12 166 PHE A N 1
ATOM 1381 C CA . PHE A 1 166 ? 2.759 -11.656 11.980 1.00 91.12 166 PHE A CA 1
ATOM 1382 C C . PHE A 1 166 ? 3.849 -10.685 11.510 1.00 91.12 166 PHE A C 1
ATOM 1384 O O . PHE A 1 166 ? 3.563 -9.772 10.732 1.00 91.12 166 PHE A O 1
ATOM 1391 N N . LEU A 1 167 ? 5.102 -10.913 11.919 1.00 91.31 167 LEU A N 1
ATOM 1392 C CA . LEU A 1 167 ? 6.240 -10.072 11.539 1.00 91.31 167 LEU A CA 1
ATOM 1393 C C . LEU A 1 167 ? 6.457 -10.069 10.018 1.00 91.31 167 LEU A C 1
ATOM 1395 O O . LEU A 1 167 ? 6.583 -9.009 9.409 1.00 91.31 167 LEU A O 1
ATOM 1399 N N . GLY A 1 168 ? 6.468 -11.250 9.394 1.00 92.69 168 GLY A N 1
ATOM 1400 C CA . GLY A 1 168 ? 6.686 -11.379 7.952 1.00 92.69 168 GLY A CA 1
ATOM 1401 C C . GLY A 1 168 ? 5.604 -10.678 7.130 1.00 92.69 168 GLY A C 1
ATOM 1402 O O . GLY A 1 168 ? 5.912 -9.922 6.207 1.00 92.69 168 GLY A O 1
ATOM 1403 N N . MET A 1 169 ? 4.335 -10.875 7.496 1.00 94.38 169 MET A N 1
ATOM 1404 C CA . MET A 1 169 ? 3.203 -10.309 6.761 1.00 94.38 169 MET A CA 1
ATOM 1405 C C . MET A 1 169 ? 3.092 -8.796 6.924 1.00 94.38 169 MET A C 1
ATOM 1407 O O . MET A 1 169 ? 2.885 -8.084 5.940 1.00 94.38 169 MET A O 1
ATOM 1411 N N . THR A 1 170 ? 3.256 -8.286 8.145 1.00 94.19 170 THR A N 1
ATOM 1412 C CA . THR A 1 170 ? 3.212 -6.841 8.409 1.00 94.19 170 THR A CA 1
ATOM 1413 C C . THR A 1 170 ? 4.397 -6.116 7.772 1.00 94.19 170 THR A C 1
ATOM 1415 O O . THR A 1 170 ? 4.205 -5.070 7.151 1.00 94.19 170 THR A O 1
ATOM 1418 N N . PHE A 1 171 ? 5.600 -6.699 7.809 1.00 93.00 171 PHE A N 1
ATOM 1419 C CA . PHE A 1 171 ? 6.770 -6.154 7.121 1.00 93.00 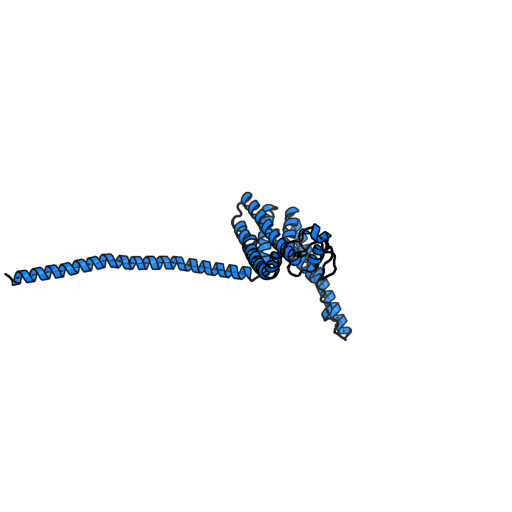171 PHE A CA 1
ATOM 1420 C C . PHE A 1 171 ? 6.584 -6.107 5.599 1.00 93.00 171 PHE A C 1
ATOM 1422 O O . PHE A 1 171 ? 6.817 -5.066 4.979 1.00 93.00 171 PHE A O 1
ATOM 1429 N N . LEU A 1 172 ? 6.115 -7.202 4.990 1.00 93.75 172 LEU A N 1
ATOM 1430 C CA . LEU A 1 172 ? 5.827 -7.248 3.555 1.00 93.75 172 LEU A CA 1
ATOM 1431 C C . LEU A 1 172 ? 4.804 -6.174 3.165 1.00 93.75 172 LEU A C 1
ATOM 1433 O O . LEU A 1 172 ? 5.033 -5.402 2.231 1.00 93.75 172 LEU A O 1
ATOM 1437 N N . TYR A 1 173 ? 3.703 -6.084 3.913 1.00 94.88 173 TYR A N 1
ATOM 1438 C CA . TYR A 1 173 ? 2.656 -5.096 3.678 1.00 94.88 173 TYR A CA 1
ATOM 1439 C C . TYR A 1 173 ? 3.179 -3.659 3.795 1.00 94.88 173 TYR A C 1
ATOM 1441 O O . TYR A 1 173 ? 2.869 -2.802 2.961 1.00 94.88 173 TYR A O 1
ATOM 1449 N N . PHE A 1 174 ? 4.021 -3.391 4.794 1.00 93.75 174 PHE A N 1
ATOM 1450 C CA . PHE A 1 174 ? 4.657 -2.092 4.976 1.00 93.75 174 PHE A CA 1
ATOM 1451 C C . PHE A 1 174 ? 5.543 -1.718 3.786 1.00 93.75 174 PHE A C 1
ATOM 1453 O O . PHE A 1 174 ? 5.412 -0.620 3.253 1.00 93.75 174 PHE A O 1
ATOM 1460 N N . ILE A 1 175 ? 6.402 -2.622 3.308 1.00 90.69 175 ILE A N 1
ATOM 1461 C CA . ILE A 1 175 ? 7.279 -2.341 2.160 1.00 90.69 175 ILE A CA 1
ATOM 1462 C C . ILE A 1 175 ? 6.469 -2.036 0.895 1.00 90.69 175 ILE A C 1
ATOM 1464 O O . ILE A 1 175 ? 6.815 -1.106 0.159 1.00 90.69 175 ILE A O 1
ATOM 1468 N N . LEU A 1 176 ? 5.387 -2.781 0.659 1.00 91.12 176 LEU A N 1
ATOM 1469 C CA . LEU A 1 176 ? 4.517 -2.581 -0.499 1.00 91.12 176 LEU A CA 1
ATOM 1470 C C . LEU A 1 176 ? 3.775 -1.236 -0.449 1.00 91.12 176 LEU A C 1
ATOM 1472 O O . LEU A 1 176 ? 3.635 -0.590 -1.484 1.00 91.12 176 LEU A O 1
ATOM 1476 N N . THR A 1 177 ? 3.349 -0.784 0.732 1.00 90.56 177 THR A N 1
ATOM 1477 C CA . THR A 1 177 ? 2.532 0.436 0.892 1.00 90.56 177 THR A CA 1
ATOM 1478 C C . THR A 1 177 ? 3.339 1.714 1.136 1.00 90.56 177 THR A C 1
ATOM 1480 O O . THR A 1 177 ? 2.922 2.787 0.706 1.00 90.56 177 THR A O 1
ATOM 1483 N N . GLN A 1 178 ? 4.499 1.624 1.794 1.00 84.00 178 GLN A N 1
ATOM 1484 C CA . GLN A 1 178 ? 5.315 2.779 2.186 1.00 84.00 178 GLN A CA 1
ATOM 1485 C C . GLN A 1 178 ? 6.100 3.384 1.017 1.00 84.00 178 GLN A C 1
ATOM 1487 O O . GLN A 1 178 ? 6.344 4.594 0.973 1.00 84.00 178 GLN A O 1
ATOM 1492 N N . LYS A 1 179 ? 6.573 2.548 0.086 1.00 72.25 179 LYS A N 1
ATOM 1493 C CA . LYS A 1 179 ? 7.402 3.014 -1.027 1.00 72.25 179 LYS A CA 1
ATOM 1494 C C . LYS A 1 179 ? 6.528 3.613 -2.123 1.00 72.25 179 LYS A C 1
ATOM 1496 O O . LYS A 1 179 ? 5.613 2.976 -2.633 1.00 72.25 179 LYS A O 1
ATOM 1501 N N . LYS A 1 180 ? 6.877 4.825 -2.564 1.00 68.62 180 LYS A N 1
ATOM 1502 C CA . LYS A 1 180 ? 6.410 5.337 -3.855 1.00 68.62 180 LYS A CA 1
ATOM 1503 C C . LYS A 1 180 ? 7.104 4.524 -4.947 1.00 68.62 180 LYS A C 1
ATOM 1505 O O . LYS A 1 180 ? 8.281 4.729 -5.225 1.00 68.62 180 LYS A O 1
ATOM 1510 N N . TRP A 1 181 ? 6.392 3.544 -5.494 1.00 62.91 181 TRP A N 1
ATOM 1511 C CA . TRP A 1 181 ? 6.897 2.678 -6.565 1.00 62.91 181 TRP A CA 1
ATOM 1512 C C . TRP A 1 181 ? 6.953 3.394 -7.918 1.00 62.91 181 TRP A C 1
ATOM 1514 O O . TRP A 1 181 ? 7.735 3.023 -8.786 1.00 62.91 181 TRP A O 1
ATOM 1524 N N . THR A 1 182 ? 6.179 4.465 -8.083 1.00 57.22 182 THR A N 1
ATOM 1525 C CA . THR A 1 182 ? 6.264 5.369 -9.233 1.00 57.22 182 THR A CA 1
ATOM 1526 C C . THR A 1 182 ? 7.565 6.176 -9.173 1.00 57.22 182 THR A C 1
ATOM 1528 O O . THR A 1 182 ? 7.711 7.022 -8.290 1.00 57.22 182 THR A O 1
ATOM 1531 N N . GLY A 1 183 ? 8.493 5.911 -10.099 1.00 58.94 183 GLY A N 1
ATOM 1532 C CA . GLY A 1 183 ? 9.767 6.634 -10.228 1.00 58.94 183 GLY A CA 1
ATOM 1533 C C . GLY A 1 183 ? 10.936 6.066 -9.413 1.00 58.94 183 GLY A C 1
ATOM 1534 O O . GLY A 1 183 ? 11.959 6.727 -9.272 1.00 58.94 183 GLY A O 1
ATOM 1535 N N . ASN A 1 184 ? 10.815 4.856 -8.852 1.00 69.69 184 ASN A N 1
ATOM 1536 C CA . ASN A 1 184 ? 11.943 4.199 -8.185 1.00 69.69 184 ASN A CA 1
ATOM 1537 C C . ASN A 1 184 ? 12.785 3.400 -9.189 1.00 69.69 184 ASN A C 1
ATOM 1539 O O . ASN A 1 184 ? 12.671 2.175 -9.289 1.00 69.69 184 ASN A O 1
ATOM 1543 N N . GLU A 1 185 ? 13.633 4.118 -9.923 1.00 71.00 185 GLU A N 1
ATOM 1544 C CA . GLU A 1 185 ? 14.481 3.580 -10.993 1.00 71.00 185 GLU A CA 1
ATOM 1545 C C . GLU A 1 185 ? 15.355 2.408 -10.532 1.00 71.00 185 GLU A C 1
ATOM 1547 O O . GLU A 1 185 ? 15.551 1.461 -11.283 1.00 71.00 185 GLU A O 1
ATOM 1552 N N . ASN A 1 186 ? 15.823 2.399 -9.281 1.00 76.31 186 ASN A N 1
ATOM 1553 C CA . ASN A 1 186 ? 16.702 1.341 -8.771 1.00 76.31 186 ASN A CA 1
ATOM 1554 C C . ASN A 1 186 ? 16.002 -0.019 -8.660 1.00 76.31 186 ASN A C 1
ATOM 1556 O O . ASN A 1 186 ? 16.606 -1.050 -8.935 1.00 76.31 186 ASN A O 1
ATOM 1560 N N . ILE A 1 187 ? 14.737 -0.046 -8.233 1.00 75.69 187 ILE A N 1
ATOM 1561 C CA . ILE A 1 187 ? 14.020 -1.323 -8.103 1.00 75.69 187 ILE A CA 1
ATOM 1562 C C . ILE A 1 187 ? 13.459 -1.749 -9.453 1.00 75.69 187 ILE A C 1
ATOM 1564 O O . ILE A 1 187 ? 13.505 -2.927 -9.786 1.00 75.69 187 ILE A O 1
ATOM 1568 N N . ILE A 1 188 ? 12.982 -0.794 -10.250 1.00 79.50 188 ILE A N 1
ATOM 1569 C CA . ILE A 1 188 ? 12.518 -1.075 -11.607 1.00 79.50 188 ILE A CA 1
ATOM 1570 C C . ILE A 1 188 ? 13.677 -1.612 -12.456 1.00 79.50 188 ILE A C 1
ATOM 1572 O O . ILE A 1 188 ? 13.508 -2.630 -13.110 1.00 79.50 188 ILE A O 1
ATOM 1576 N N . SER A 1 189 ? 14.870 -1.012 -12.389 1.00 80.44 189 SER A N 1
ATOM 1577 C CA . SER A 1 189 ? 16.065 -1.523 -13.082 1.00 80.44 189 SER A CA 1
ATOM 1578 C C . SER A 1 189 ? 16.494 -2.897 -12.571 1.00 80.44 189 SER A C 1
ATOM 1580 O O . SER A 1 189 ? 16.856 -3.761 -13.369 1.00 80.44 189 SER A O 1
ATOM 1582 N N . TRP A 1 190 ? 16.395 -3.144 -11.262 1.00 83.19 190 TRP A N 1
ATOM 1583 C CA . TRP A 1 190 ? 16.648 -4.471 -10.709 1.00 83.19 190 TRP A CA 1
ATOM 1584 C C . TRP A 1 190 ? 15.645 -5.515 -11.226 1.00 83.19 190 TRP A C 1
ATOM 1586 O O . TRP A 1 190 ? 16.054 -6.601 -11.621 1.00 83.19 190 TRP A O 1
ATOM 1596 N N . ILE A 1 191 ? 14.354 -5.188 -11.320 1.00 83.31 191 ILE A N 1
ATOM 1597 C CA . ILE A 1 191 ? 13.342 -6.095 -11.891 1.00 83.31 191 ILE A CA 1
ATOM 1598 C C . ILE A 1 191 ? 13.562 -6.278 -13.399 1.00 83.31 191 ILE A C 1
ATOM 1600 O O . ILE A 1 191 ? 13.530 -7.409 -13.874 1.00 83.31 191 ILE A O 1
ATOM 1604 N N . LYS A 1 192 ? 13.890 -5.208 -14.135 1.00 81.00 192 LYS A N 1
ATOM 1605 C CA . LYS A 1 192 ? 14.291 -5.272 -15.552 1.00 81.00 192 LYS A CA 1
ATOM 1606 C C . LYS A 1 192 ? 15.480 -6.216 -15.762 1.00 81.00 192 LYS A C 1
ATOM 1608 O O . LYS A 1 192 ? 15.523 -6.953 -16.744 1.00 81.00 192 LYS A O 1
ATOM 1613 N N . SER A 1 193 ? 16.420 -6.270 -14.812 1.00 83.50 193 SER A N 1
ATOM 1614 C CA . SER A 1 193 ? 17.560 -7.195 -14.882 1.00 83.50 193 SER A CA 1
ATOM 1615 C C . SER A 1 193 ? 17.159 -8.676 -14.831 1.00 83.50 193 SER A C 1
ATOM 1617 O O . SER A 1 193 ? 17.882 -9.515 -15.366 1.00 83.50 193 SER A O 1
ATOM 1619 N N . LEU A 1 194 ? 15.987 -9.000 -14.266 1.00 81.81 194 LEU A N 1
ATOM 1620 C CA . LEU A 1 194 ? 15.451 -10.364 -14.228 1.00 81.81 194 LEU A CA 1
ATOM 1621 C C . LEU A 1 194 ? 14.866 -10.817 -15.576 1.00 81.81 194 LEU A C 1
ATOM 1623 O O . LEU A 1 194 ? 14.607 -12.008 -15.729 1.00 81.81 194 LEU A O 1
ATOM 1627 N N . ARG A 1 195 ? 14.692 -9.902 -16.547 1.00 74.50 195 ARG A N 1
ATOM 1628 C CA . ARG A 1 195 ? 14.220 -10.177 -17.919 1.00 74.50 195 ARG A CA 1
ATOM 1629 C C . ARG A 1 195 ? 12.986 -11.087 -17.960 1.00 74.50 195 ARG A C 1
ATOM 1631 O O . ARG A 1 195 ? 13.010 -12.163 -18.553 1.00 74.50 195 ARG A O 1
ATOM 1638 N N . ILE A 1 196 ? 11.913 -10.667 -17.295 1.00 79.06 196 ILE A N 1
ATOM 1639 C CA . ILE A 1 196 ? 10.662 -11.428 -17.237 1.00 79.06 196 ILE A CA 1
ATOM 1640 C C . ILE A 1 196 ? 9.877 -11.188 -18.534 1.00 79.06 196 ILE A C 1
ATOM 1642 O O . ILE A 1 196 ? 9.253 -10.143 -18.697 1.00 79.06 196 ILE A O 1
ATOM 1646 N N . ASP A 1 197 ? 9.843 -12.181 -19.426 1.00 72.44 197 ASP A N 1
ATOM 1647 C CA . ASP A 1 197 ? 9.207 -12.064 -20.753 1.00 72.44 197 ASP A CA 1
ATOM 1648 C C . ASP A 1 197 ? 7.697 -11.723 -20.694 1.00 72.44 197 ASP A C 1
ATOM 1650 O O . ASP A 1 197 ? 7.125 -11.195 -21.647 1.00 72.44 197 ASP A O 1
ATOM 1654 N N . HIS A 1 198 ? 7.030 -11.998 -19.567 1.00 75.06 198 HIS A N 1
ATOM 1655 C CA . HIS A 1 198 ? 5.620 -11.648 -19.347 1.00 75.06 198 HIS A CA 1
ATOM 1656 C C . HIS A 1 198 ? 5.352 -10.146 -19.184 1.00 75.06 198 HIS A C 1
ATOM 1658 O O . HIS A 1 198 ? 4.210 -9.733 -19.364 1.00 75.06 198 HIS A O 1
ATOM 1664 N N . LEU A 1 199 ? 6.359 -9.343 -18.828 1.00 70.75 199 LEU A N 1
ATOM 1665 C CA . LEU A 1 199 ? 6.181 -7.916 -18.542 1.00 70.75 199 LEU A CA 1
ATOM 1666 C C . LEU A 1 199 ? 6.365 -7.021 -19.773 1.00 70.75 199 LEU A C 1
ATOM 1668 O O . LEU A 1 199 ? 6.128 -5.826 -19.654 1.00 70.75 199 LEU A O 1
ATOM 1672 N N . GLU A 1 200 ? 6.739 -7.581 -20.933 1.00 73.31 200 GLU A N 1
ATOM 1673 C CA . GLU A 1 200 ? 6.897 -6.850 -22.209 1.00 73.31 200 GLU A CA 1
ATOM 1674 C C . GLU A 1 200 ? 7.780 -5.587 -22.100 1.00 73.31 200 GLU A C 1
ATOM 1676 O O . GLU A 1 200 ? 7.565 -4.627 -22.828 1.00 73.31 200 GLU A O 1
ATOM 1681 N N . GLU A 1 201 ? 8.760 -5.574 -21.186 1.00 72.75 201 GLU A N 1
ATOM 1682 C CA . GLU A 1 201 ? 9.610 -4.404 -20.875 1.00 72.75 201 GLU A CA 1
ATOM 1683 C C . GLU A 1 201 ? 8.841 -3.175 -20.325 1.00 72.75 201 GLU A C 1
ATOM 1685 O O . GLU A 1 201 ? 9.371 -2.064 -20.215 1.00 72.75 201 GLU A O 1
ATOM 1690 N N . GLU A 1 202 ? 7.588 -3.376 -19.905 1.00 78.06 202 GLU A N 1
ATOM 1691 C CA . GLU A 1 202 ? 6.721 -2.377 -19.276 1.00 78.06 202 GLU A CA 1
ATOM 1692 C C . GLU A 1 202 ? 6.727 -2.482 -17.739 1.00 78.06 202 GLU A C 1
ATOM 1694 O O . GLU A 1 202 ? 5.729 -2.212 -17.059 1.00 78.06 202 GLU A O 1
ATOM 1699 N N . GLU A 1 203 ? 7.856 -2.863 -17.134 1.00 81.56 203 GLU A N 1
ATOM 1700 C CA . GLU A 1 203 ? 7.967 -3.009 -15.676 1.00 81.56 203 GLU A CA 1
ATOM 1701 C C . GLU A 1 203 ? 7.642 -1.700 -14.942 1.00 81.56 203 GLU A C 1
ATOM 1703 O O . GLU A 1 203 ? 7.118 -1.718 -13.829 1.00 81.56 203 GLU A O 1
ATOM 1708 N N . GLU A 1 204 ? 7.882 -0.552 -15.577 1.00 79.75 204 GLU A N 1
ATOM 1709 C CA . GLU A 1 204 ? 7.525 0.775 -15.059 1.00 79.75 204 GLU A CA 1
ATOM 1710 C C . GLU A 1 204 ? 6.022 0.951 -14.823 1.00 79.75 204 GLU A C 1
ATOM 1712 O O . GLU A 1 204 ? 5.609 1.722 -13.949 1.00 79.75 204 GLU A O 1
ATOM 1717 N N . PHE A 1 205 ? 5.197 0.222 -15.573 1.00 81.00 205 PHE A N 1
ATOM 1718 C CA . PHE A 1 205 ? 3.751 0.224 -15.424 1.00 81.00 205 PHE A CA 1
ATOM 1719 C C . PHE A 1 205 ? 3.277 -0.886 -14.484 1.00 81.00 205 PHE A C 1
ATOM 1721 O O . PHE A 1 205 ? 2.563 -0.624 -13.508 1.00 81.00 205 PHE A O 1
ATOM 1728 N N . TRP A 1 206 ? 3.705 -2.118 -14.755 1.00 83.88 206 TRP A N 1
ATOM 1729 C CA . TRP A 1 206 ? 3.214 -3.303 -14.061 1.00 83.88 206 TRP A CA 1
ATOM 1730 C C . TRP A 1 206 ? 3.705 -3.402 -12.617 1.00 83.88 206 TRP A C 1
ATOM 1732 O O . TRP A 1 206 ? 2.943 -3.824 -11.749 1.00 83.88 206 TRP A O 1
ATOM 1742 N N . VAL A 1 207 ? 4.935 -2.974 -12.310 1.00 85.69 207 VAL A N 1
ATOM 1743 C CA . VAL A 1 207 ? 5.462 -3.050 -10.936 1.00 85.69 207 VAL A CA 1
ATOM 1744 C C . VAL A 1 207 ? 4.639 -2.176 -9.981 1.00 85.69 207 VAL A C 1
ATOM 1746 O O . VAL A 1 207 ? 4.116 -2.717 -9.004 1.00 85.69 207 VAL A O 1
ATOM 1749 N N . PRO A 1 208 ? 4.410 -0.870 -10.242 1.00 84.88 208 PRO A N 1
ATOM 1750 C CA . PRO A 1 208 ? 3.522 -0.067 -9.401 1.00 84.88 208 PRO A CA 1
ATOM 1751 C C . PRO A 1 208 ? 2.091 -0.609 -9.320 1.00 84.88 208 PRO A C 1
ATOM 1753 O O . PRO A 1 208 ? 1.451 -0.461 -8.277 1.00 84.88 208 PRO A O 1
ATOM 1756 N N . PHE A 1 209 ? 1.585 -1.227 -10.393 1.00 86.94 209 PHE A N 1
ATOM 1757 C CA . PHE A 1 209 ? 0.263 -1.851 -10.410 1.00 86.94 209 PHE A CA 1
ATOM 1758 C C . PHE A 1 209 ? 0.194 -3.035 -9.438 1.00 86.94 209 PHE A C 1
ATOM 1760 O O . PHE A 1 209 ? -0.627 -3.027 -8.518 1.00 86.94 209 PHE A O 1
ATOM 1767 N N . TYR A 1 210 ? 1.102 -4.007 -9.555 1.00 88.50 210 TYR A N 1
ATOM 1768 C CA . TYR A 1 210 ? 1.152 -5.161 -8.655 1.00 88.50 210 TYR A CA 1
ATOM 1769 C C . TYR A 1 210 ? 1.413 -4.755 -7.205 1.00 88.50 210 TYR A C 1
ATOM 1771 O O . TYR A 1 210 ? 0.766 -5.278 -6.299 1.00 88.50 210 TYR A O 1
ATOM 1779 N N . CYS A 1 211 ? 2.271 -3.759 -6.967 1.00 88.75 211 CYS A N 1
ATOM 1780 C CA . CYS A 1 211 ? 2.500 -3.225 -5.626 1.00 88.75 211 CYS A CA 1
ATOM 1781 C C . CYS A 1 211 ? 1.246 -2.606 -4.989 1.00 88.75 211 CYS A C 1
ATOM 1783 O O . CYS A 1 211 ? 1.190 -2.508 -3.766 1.00 88.75 211 CYS A O 1
ATOM 1785 N N . ARG A 1 212 ? 0.235 -2.209 -5.776 1.00 89.69 212 ARG A N 1
ATOM 1786 C CA . ARG A 1 212 ? -1.074 -1.756 -5.273 1.00 89.69 212 ARG A CA 1
ATOM 1787 C C . ARG A 1 212 ? -2.086 -2.895 -5.161 1.00 89.69 212 ARG A C 1
ATOM 1789 O O . ARG A 1 212 ? -2.839 -2.929 -4.194 1.00 89.69 212 ARG A O 1
ATOM 1796 N N . VAL A 1 213 ? -2.091 -3.835 -6.107 1.00 93.00 213 VAL A N 1
ATOM 1797 C CA . VAL A 1 213 ? -3.033 -4.968 -6.125 1.00 93.00 213 VAL A CA 1
ATOM 1798 C C . VAL A 1 213 ? -2.734 -5.985 -5.025 1.00 93.00 213 VAL A C 1
ATOM 1800 O O . VAL A 1 213 ? -3.662 -6.454 -4.368 1.00 93.00 213 VAL A O 1
ATOM 1803 N N . ILE A 1 214 ? -1.461 -6.300 -4.771 1.00 94.44 214 ILE A N 1
ATOM 1804 C CA . ILE A 1 214 ? -1.073 -7.291 -3.756 1.00 94.44 214 ILE A CA 1
ATOM 1805 C C . ILE A 1 214 ? -1.578 -6.890 -2.353 1.00 94.44 214 ILE A C 1
ATOM 1807 O O . ILE A 1 214 ? -2.235 -7.716 -1.721 1.00 94.44 214 ILE A O 1
ATOM 1811 N N . PRO A 1 215 ? -1.378 -5.651 -1.854 1.00 95.00 215 PRO A N 1
ATOM 1812 C CA . PRO A 1 215 ? -1.951 -5.217 -0.576 1.00 95.00 215 PRO A CA 1
ATOM 1813 C C . PRO A 1 215 ? -3.481 -5.290 -0.507 1.00 95.00 215 PRO A C 1
ATOM 1815 O O . PRO A 1 215 ? -4.023 -5.645 0.542 1.00 95.00 215 PRO A O 1
ATOM 1818 N N . ILE A 1 216 ? -4.183 -4.989 -1.607 1.00 96.50 216 ILE A N 1
ATOM 1819 C CA . ILE A 1 216 ? -5.651 -5.093 -1.679 1.00 96.50 216 ILE A CA 1
ATOM 1820 C C . ILE A 1 216 ? -6.072 -6.557 -1.524 1.00 96.50 216 ILE A C 1
ATOM 1822 O O . ILE A 1 216 ? -6.931 -6.868 -0.700 1.00 96.50 216 ILE A O 1
ATOM 1826 N N . ALA A 1 217 ? -5.431 -7.461 -2.269 1.00 96.75 217 ALA A N 1
ATOM 1827 C CA . ALA A 1 217 ? -5.704 -8.893 -2.210 1.00 96.75 217 ALA A CA 1
ATOM 1828 C C . ALA A 1 217 ? -5.401 -9.476 -0.821 1.00 96.75 217 ALA A C 1
ATOM 1830 O O . ALA A 1 217 ? -6.229 -10.195 -0.262 1.00 96.75 217 ALA A O 1
ATOM 1831 N N . LEU A 1 218 ? -4.258 -9.112 -0.229 1.00 96.06 218 LEU A N 1
ATOM 1832 C CA . LEU A 1 218 ? -3.898 -9.504 1.135 1.00 96.06 218 LEU A CA 1
ATOM 1833 C C . LEU A 1 218 ? -4.925 -9.000 2.151 1.00 96.06 218 LEU A C 1
ATOM 1835 O O . LEU A 1 218 ? -5.383 -9.768 2.991 1.00 96.06 218 LEU A O 1
ATOM 1839 N N . SER A 1 219 ? -5.333 -7.734 2.059 1.00 96.69 219 SER A N 1
ATOM 1840 C CA . SER A 1 219 ? -6.350 -7.179 2.957 1.00 96.69 219 SER A CA 1
ATOM 1841 C C . SER A 1 219 ? -7.681 -7.916 2.814 1.00 96.69 219 SER A C 1
ATOM 1843 O O . SER A 1 219 ? -8.279 -8.273 3.822 1.00 96.69 219 SER A O 1
ATOM 1845 N N . GLY A 1 220 ? -8.115 -8.212 1.584 1.00 96.50 220 GLY A N 1
ATOM 1846 C CA . GLY A 1 220 ? -9.321 -9.004 1.321 1.00 96.50 220 GLY A CA 1
ATOM 1847 C C . GLY A 1 220 ? -9.261 -10.406 1.926 1.00 96.50 220 GLY A C 1
ATOM 1848 O O . GLY A 1 220 ? -10.213 -10.822 2.586 1.00 96.50 220 GLY A O 1
ATOM 1849 N N . LEU A 1 221 ? -8.129 -11.100 1.774 1.00 96.19 221 LEU A N 1
ATOM 1850 C CA . LEU A 1 221 ? -7.900 -12.415 2.375 1.00 96.19 221 LEU A CA 1
ATOM 1851 C C . LEU A 1 221 ? -8.048 -12.359 3.903 1.00 96.19 221 LEU A C 1
ATOM 1853 O O . LEU A 1 221 ? -8.829 -13.121 4.469 1.00 96.19 221 LEU A O 1
ATOM 1857 N N . TYR A 1 222 ? -7.332 -11.451 4.572 1.00 94.81 222 TYR A N 1
ATOM 1858 C CA . TYR A 1 222 ? -7.346 -11.384 6.035 1.00 94.81 222 TYR A CA 1
ATOM 1859 C C . TYR A 1 222 ? -8.651 -10.828 6.607 1.00 94.81 222 TYR A C 1
ATOM 1861 O O . TYR A 1 222 ? -9.058 -11.273 7.675 1.00 94.81 222 TYR A O 1
ATOM 1869 N N . ILE A 1 223 ? -9.350 -9.929 5.905 1.00 95.56 223 ILE A N 1
ATOM 1870 C CA . ILE A 1 223 ? -10.719 -9.535 6.273 1.00 95.56 223 ILE A CA 1
ATOM 1871 C C . ILE A 1 223 ? -11.641 -10.758 6.213 1.00 95.56 223 ILE A C 1
ATOM 1873 O O . ILE A 1 223 ? -12.376 -11.009 7.165 1.00 95.56 223 ILE A O 1
ATOM 1877 N N . GLY A 1 224 ? -11.574 -11.549 5.136 1.00 93.94 224 GLY A N 1
ATOM 1878 C CA . GLY A 1 224 ? -12.364 -12.775 4.999 1.00 93.94 224 GLY A CA 1
ATOM 1879 C C . GLY A 1 224 ? -12.072 -13.786 6.110 1.00 93.94 224 GLY A C 1
ATOM 1880 O O . GLY A 1 224 ? -12.996 -14.294 6.742 1.00 93.94 224 GLY A O 1
ATOM 1881 N N . LEU A 1 225 ? -10.792 -14.023 6.409 1.00 93.31 225 LEU A N 1
ATOM 1882 C CA . LEU A 1 225 ? -10.374 -14.898 7.509 1.00 93.31 225 LEU A CA 1
ATOM 1883 C C . LEU A 1 225 ? -10.846 -14.381 8.875 1.00 93.31 225 LEU A C 1
ATOM 1885 O O . LEU A 1 225 ? -11.312 -15.166 9.704 1.00 93.31 225 LEU A O 1
ATOM 1889 N N . LEU A 1 226 ? -10.751 -13.072 9.116 1.00 92.69 226 LEU A N 1
ATOM 1890 C CA . LEU A 1 226 ? -11.147 -12.470 10.385 1.00 92.69 226 LEU A CA 1
ATOM 1891 C C . LEU A 1 226 ? -12.664 -12.525 10.590 1.00 92.69 226 LEU A C 1
ATOM 1893 O O . LEU A 1 226 ? -13.084 -12.817 11.703 1.00 92.69 226 LEU A O 1
ATOM 1897 N N . LEU A 1 227 ? -13.466 -12.317 9.537 1.00 92.56 227 LEU A N 1
ATOM 1898 C CA . LEU A 1 227 ? -14.932 -12.429 9.579 1.00 92.56 227 LEU A CA 1
ATOM 1899 C C . LEU A 1 227 ? -15.409 -13.851 9.903 1.00 92.56 227 LEU A C 1
ATOM 1901 O O . LEU A 1 227 ? -16.433 -14.018 10.560 1.00 92.56 227 LEU A O 1
ATOM 1905 N N . VAL A 1 228 ? -14.677 -14.873 9.446 1.00 91.00 228 VAL A N 1
ATOM 1906 C CA . VAL A 1 228 ? -15.001 -16.280 9.733 1.00 91.00 228 VAL A CA 1
ATOM 1907 C C . VAL A 1 228 ? -14.590 -16.667 11.154 1.00 91.00 228 VAL A C 1
ATOM 1909 O O . VAL A 1 228 ? -15.302 -17.419 11.816 1.00 91.00 228 VAL A O 1
ATOM 1912 N N . THR A 1 229 ? -13.449 -16.168 11.635 1.00 87.62 229 THR A N 1
ATOM 1913 C CA . THR A 1 229 ? -12.882 -16.579 12.930 1.00 87.62 229 THR A CA 1
ATOM 1914 C C . THR A 1 229 ? -13.370 -15.743 14.113 1.00 87.62 229 THR A C 1
ATOM 1916 O O . THR A 1 229 ? -13.518 -16.273 15.213 1.00 87.62 229 THR A O 1
ATOM 1919 N N . THR A 1 230 ? -13.641 -14.448 13.926 1.00 78.69 230 THR A N 1
ATOM 1920 C CA . THR A 1 230 ? -13.929 -13.503 15.018 1.00 78.69 230 THR A CA 1
ATOM 1921 C C . THR A 1 230 ? -15.015 -12.489 14.644 1.00 78.69 230 THR A C 1
ATOM 1923 O O . THR A 1 230 ? -15.214 -12.145 13.484 1.00 78.69 230 THR A O 1
ATOM 1926 N N . ARG A 1 231 ? -15.713 -11.936 15.643 1.00 81.81 231 ARG A N 1
ATOM 1927 C CA . ARG A 1 231 ? -16.772 -10.926 15.438 1.00 81.81 231 ARG A CA 1
ATOM 1928 C C . ARG A 1 231 ? -16.253 -9.487 15.531 1.00 81.81 231 ARG A C 1
ATOM 1930 O O . ARG A 1 231 ? -16.816 -8.655 16.237 1.00 81.81 231 ARG A O 1
ATOM 1937 N N . HIS A 1 232 ? -15.161 -9.176 14.835 1.00 89.00 232 HIS A N 1
ATOM 1938 C CA . HIS A 1 232 ? -14.610 -7.815 14.768 1.00 89.00 232 HIS A CA 1
ATOM 1939 C C . HIS A 1 232 ? -15.155 -7.032 13.561 1.00 89.00 232 HIS A C 1
ATOM 1941 O O . HIS A 1 232 ? -14.403 -6.531 12.725 1.00 89.00 232 HIS A O 1
ATOM 1947 N N . GLU A 1 233 ? -16.482 -6.911 13.481 1.00 92.06 233 GLU A N 1
ATOM 1948 C CA . GLU A 1 233 ? -17.199 -6.348 12.325 1.00 92.06 233 GLU A CA 1
ATOM 1949 C C . GLU A 1 233 ? -16.809 -4.895 12.028 1.00 92.06 233 GLU A C 1
ATOM 1951 O O . GLU A 1 233 ? -16.562 -4.538 10.878 1.00 92.06 233 GLU A O 1
ATOM 1956 N N . VAL A 1 234 ? -16.670 -4.066 13.068 1.00 93.00 234 VAL A N 1
ATOM 1957 C CA . VAL A 1 234 ? -16.291 -2.652 12.916 1.00 93.00 234 VAL A CA 1
ATOM 1958 C C . VAL A 1 234 ? -14.890 -2.517 12.316 1.00 93.00 234 VAL A C 1
ATOM 1960 O O . VAL A 1 234 ? -14.688 -1.725 11.398 1.00 93.00 234 VAL A O 1
ATOM 1963 N N . LEU A 1 235 ? -13.926 -3.319 12.783 1.00 93.31 235 LEU A N 1
ATOM 1964 C CA . LEU A 1 235 ? -12.566 -3.314 12.238 1.00 93.31 235 LEU A CA 1
ATOM 1965 C C . LEU A 1 235 ? -12.562 -3.789 10.780 1.00 93.31 235 LEU A C 1
ATOM 1967 O O . LEU A 1 235 ? -11.886 -3.189 9.946 1.00 93.31 235 LEU A O 1
ATOM 1971 N N . CYS A 1 236 ? -13.351 -4.818 10.458 1.00 95.06 236 CYS A N 1
ATOM 1972 C CA . CYS A 1 236 ? -13.504 -5.301 9.087 1.00 95.06 236 CYS A CA 1
ATOM 1973 C C . CYS A 1 236 ? -14.099 -4.223 8.173 1.00 95.06 236 CYS A C 1
ATOM 1975 O O . CYS A 1 236 ? -13.598 -4.027 7.068 1.00 95.06 236 CYS A O 1
ATOM 1977 N N . LEU A 1 237 ? -15.111 -3.482 8.633 1.00 94.62 237 LEU A N 1
ATOM 1978 C CA . LEU A 1 237 ? -15.735 -2.398 7.871 1.00 94.62 237 LEU A CA 1
ATOM 1979 C C . LEU A 1 237 ? -14.744 -1.261 7.601 1.00 94.62 237 LEU A C 1
ATOM 1981 O O . LEU A 1 237 ? -14.576 -0.855 6.449 1.00 94.62 237 LEU A O 1
ATOM 1985 N N . VAL A 1 238 ? -14.043 -0.791 8.639 1.00 94.62 238 VAL A N 1
ATOM 1986 C CA . VAL A 1 238 ? -13.024 0.262 8.504 1.00 94.62 238 VAL A CA 1
ATOM 1987 C C . VAL A 1 238 ? -11.932 -0.180 7.532 1.00 94.62 238 VAL A C 1
ATOM 1989 O O . VAL A 1 238 ? -11.620 0.546 6.591 1.00 94.62 238 VAL A O 1
ATOM 1992 N N . THR A 1 239 ? -11.416 -1.398 7.698 1.00 95.50 239 THR A N 1
ATOM 1993 C CA . THR A 1 239 ? -10.330 -1.916 6.856 1.00 95.50 239 THR A CA 1
ATOM 1994 C C . THR A 1 239 ? -10.785 -2.162 5.419 1.00 95.50 239 THR A C 1
ATOM 1996 O O . THR A 1 239 ? -10.030 -1.921 4.482 1.00 95.50 239 THR A O 1
ATOM 1999 N N . THR A 1 240 ? -12.037 -2.570 5.205 1.00 96.31 240 THR A N 1
ATOM 2000 C CA . THR A 1 240 ? -12.610 -2.696 3.856 1.00 96.31 240 THR A CA 1
ATOM 2001 C C . THR A 1 240 ? -12.595 -1.345 3.145 1.00 96.31 240 THR A C 1
ATOM 2003 O O . THR A 1 240 ? -12.184 -1.252 1.988 1.00 96.31 240 THR A O 1
ATOM 2006 N N . TYR A 1 241 ? -12.973 -0.272 3.840 1.00 95.19 241 TYR A N 1
ATOM 2007 C CA . TYR A 1 241 ? -12.927 1.065 3.261 1.00 95.19 241 TYR A CA 1
ATOM 2008 C C . TYR A 1 241 ? -11.489 1.529 2.975 1.00 95.19 241 TYR A C 1
ATOM 2010 O O . TYR A 1 241 ? -11.178 1.916 1.844 1.00 95.19 241 TYR A O 1
ATOM 2018 N N . THR A 1 242 ? -10.599 1.459 3.969 1.00 95.44 242 THR A N 1
ATOM 2019 C CA . THR A 1 242 ? -9.233 2.002 3.868 1.00 95.44 242 THR A CA 1
ATOM 2020 C C . THR A 1 242 ? -8.307 1.166 2.986 1.00 95.44 242 THR A C 1
ATOM 2022 O O . THR A 1 242 ? -7.395 1.714 2.361 1.00 95.44 242 THR A O 1
ATOM 2025 N N . ASN A 1 243 ? -8.512 -0.153 2.915 1.00 96.25 243 ASN A N 1
ATOM 2026 C CA . ASN A 1 243 ? -7.571 -1.081 2.282 1.00 96.25 243 ASN A CA 1
ATOM 2027 C C . ASN A 1 243 ? -8.071 -1.723 0.996 1.00 96.25 243 ASN A C 1
ATOM 2029 O O . ASN A 1 243 ? -7.251 -2.217 0.225 1.00 96.25 243 ASN A O 1
ATOM 2033 N N . ILE A 1 244 ? -9.377 -1.677 0.734 1.00 96.25 244 ILE A N 1
ATOM 2034 C CA . ILE A 1 244 ? -9.957 -2.231 -0.489 1.00 96.25 244 ILE A CA 1
ATOM 2035 C C . ILE A 1 244 ? -10.601 -1.115 -1.305 1.00 96.25 244 ILE A C 1
ATOM 2037 O O . ILE A 1 244 ? -10.107 -0.788 -2.380 1.00 96.25 244 ILE A O 1
ATOM 2041 N N . ILE A 1 245 ? -11.653 -0.477 -0.787 1.00 94.94 245 ILE A N 1
ATOM 2042 C CA . ILE A 1 245 ? -12.470 0.469 -1.562 1.00 94.94 245 ILE A CA 1
ATOM 2043 C C . ILE A 1 245 ? -11.647 1.680 -2.009 1.00 94.94 245 ILE A C 1
ATOM 2045 O O . ILE A 1 245 ? -11.561 1.953 -3.206 1.00 94.94 245 ILE A O 1
ATOM 2049 N N . SER A 1 246 ? -11.011 2.397 -1.075 1.00 93.00 246 SER A N 1
ATOM 2050 C CA . SER A 1 246 ? -10.236 3.592 -1.428 1.00 93.00 246 SER A CA 1
ATOM 2051 C C . SER A 1 246 ? -9.057 3.276 -2.367 1.00 93.00 246 SER A C 1
ATOM 2053 O O . SER A 1 246 ? -8.930 3.954 -3.391 1.00 93.00 246 SER A O 1
ATOM 2055 N N . PRO A 1 247 ? -8.229 2.240 -2.118 1.00 92.62 247 PRO A N 1
ATOM 2056 C CA . PRO A 1 247 ? -7.179 1.848 -3.053 1.00 92.62 247 PRO A CA 1
ATOM 2057 C C . PRO A 1 247 ? -7.687 1.416 -4.431 1.00 92.62 247 PRO A C 1
ATOM 2059 O O . PRO A 1 247 ? -7.036 1.754 -5.413 1.00 92.62 247 PRO A O 1
ATOM 2062 N N . ILE A 1 248 ? -8.832 0.727 -4.538 1.00 93.94 248 ILE A N 1
ATOM 2063 C CA . ILE A 1 248 ? -9.432 0.359 -5.834 1.00 93.94 248 ILE A CA 1
ATOM 2064 C C . ILE A 1 248 ? -9.860 1.603 -6.612 1.00 93.94 248 ILE A C 1
ATOM 2066 O O . ILE A 1 248 ? -9.567 1.698 -7.802 1.00 93.94 248 ILE A O 1
ATOM 2070 N N . ILE A 1 249 ? -10.511 2.570 -5.957 1.00 91.88 249 ILE A N 1
ATOM 2071 C CA . ILE A 1 249 ? -10.910 3.834 -6.596 1.00 91.88 249 ILE A CA 1
ATOM 2072 C C . ILE A 1 249 ? -9.674 4.552 -7.152 1.00 91.88 249 ILE A C 1
ATOM 2074 O O . ILE A 1 249 ? -9.648 4.932 -8.320 1.00 91.88 249 ILE A O 1
ATOM 2078 N N . LEU A 1 250 ? -8.617 4.672 -6.345 1.00 90.06 250 LEU A N 1
ATOM 2079 C CA . LEU A 1 250 ? -7.368 5.315 -6.761 1.00 90.06 250 LEU A CA 1
ATOM 2080 C C . LEU A 1 250 ? -6.624 4.527 -7.844 1.00 90.06 250 LEU A C 1
ATOM 2082 O O . LEU A 1 250 ? -6.006 5.122 -8.726 1.00 90.06 250 LEU A O 1
ATOM 2086 N N . LEU A 1 251 ? -6.665 3.194 -7.784 1.00 90.19 251 LEU A N 1
ATOM 2087 C CA . LEU A 1 251 ? -6.089 2.333 -8.809 1.00 90.19 251 LEU A CA 1
ATOM 2088 C C . LEU A 1 251 ? -6.813 2.528 -10.136 1.00 90.19 251 LEU A C 1
ATOM 2090 O O . LEU A 1 251 ? -6.140 2.668 -11.147 1.00 90.19 251 LEU A O 1
ATOM 2094 N N . LYS A 1 252 ? -8.148 2.594 -10.120 1.00 91.25 252 LYS A N 1
ATOM 2095 C CA . LYS A 1 252 ? -8.962 2.836 -11.310 1.00 91.25 252 LYS A CA 1
ATOM 2096 C C . LYS A 1 252 ? -8.644 4.190 -11.937 1.00 91.25 252 LYS A C 1
ATOM 2098 O O . LYS A 1 252 ? -8.310 4.222 -13.110 1.00 91.25 252 LYS A O 1
ATOM 2103 N N . ILE A 1 253 ? -8.648 5.272 -11.153 1.00 87.69 253 ILE A N 1
ATOM 2104 C CA . ILE A 1 253 ? -8.301 6.619 -11.647 1.00 87.69 253 ILE A CA 1
ATOM 2105 C C . ILE A 1 253 ? -6.903 6.607 -12.282 1.00 87.69 253 ILE A C 1
ATOM 2107 O O . ILE A 1 253 ? -6.723 7.005 -13.428 1.00 87.69 253 ILE A O 1
ATOM 2111 N N . SER A 1 254 ? -5.919 6.058 -11.565 1.00 83.69 254 SER A N 1
ATOM 2112 C CA . SER A 1 254 ? -4.535 5.984 -12.037 1.00 83.69 254 SER A CA 1
ATOM 2113 C C . SER A 1 254 ? -4.347 5.058 -13.244 1.00 83.69 254 SER A C 1
ATOM 2115 O O . SER A 1 254 ? -3.380 5.236 -13.986 1.00 83.69 254 SER A O 1
ATOM 2117 N N . TYR A 1 255 ? -5.191 4.038 -13.398 1.00 83.31 255 TYR A N 1
ATOM 2118 C CA . TYR A 1 255 ? -5.175 3.120 -14.531 1.00 83.31 255 TYR A CA 1
ATOM 2119 C C . TYR A 1 255 ? -5.817 3.773 -15.751 1.00 83.31 255 TYR A C 1
ATOM 2121 O O . TYR A 1 255 ? -5.208 3.754 -16.812 1.00 83.31 255 TYR A O 1
ATOM 2129 N N . ASP A 1 256 ? -6.980 4.404 -15.595 1.00 83.06 256 ASP A N 1
ATOM 2130 C CA . ASP A 1 256 ? -7.712 5.064 -16.677 1.00 83.06 256 ASP A CA 1
ATOM 2131 C C . ASP A 1 256 ? -6.870 6.190 -17.308 1.00 83.06 256 ASP A C 1
ATOM 2133 O O . ASP A 1 256 ? -6.737 6.245 -18.531 1.00 83.06 256 ASP A O 1
ATOM 2137 N N . GLU A 1 257 ? -6.200 7.016 -16.493 1.00 80.75 257 GLU A N 1
ATOM 2138 C CA . GLU A 1 257 ? -5.277 8.064 -16.969 1.00 80.75 257 GLU A CA 1
ATOM 2139 C C . GLU A 1 257 ? -4.108 7.503 -17.801 1.00 80.75 257 GLU A C 1
ATOM 2141 O O . GLU A 1 257 ? -3.730 8.058 -18.838 1.00 80.75 257 GLU A O 1
ATOM 2146 N N . LYS A 1 258 ? -3.522 6.382 -17.364 1.00 74.19 258 LYS A N 1
ATOM 2147 C CA . LYS A 1 258 ? -2.373 5.757 -18.040 1.00 74.19 258 LYS A CA 1
ATOM 2148 C C . LYS A 1 258 ? -2.775 4.920 -19.252 1.00 74.19 258 LYS A C 1
ATOM 2150 O O . LYS A 1 258 ? -2.051 4.875 -20.243 1.00 74.19 258 LYS A O 1
ATOM 2155 N N . ASN A 1 259 ? -3.928 4.266 -19.192 1.00 72.94 259 ASN A N 1
ATOM 2156 C CA . ASN A 1 259 ? -4.481 3.488 -20.291 1.00 72.94 259 ASN A CA 1
ATOM 2157 C C . ASN A 1 259 ? -4.835 4.405 -21.471 1.00 72.94 259 ASN A C 1
ATOM 2159 O O . ASN A 1 259 ? -4.500 4.094 -22.611 1.00 72.94 259 ASN A O 1
ATOM 2163 N N . ALA A 1 260 ? -5.417 5.577 -21.188 1.00 67.94 260 ALA A N 1
ATOM 2164 C CA . ALA A 1 260 ? -5.745 6.581 -22.199 1.00 67.94 260 ALA A CA 1
ATOM 2165 C C . ALA A 1 260 ? -4.513 7.169 -22.912 1.00 67.94 260 ALA A C 1
ATOM 2167 O O . ALA A 1 260 ? -4.617 7.584 -24.063 1.00 67.94 260 ALA A O 1
ATOM 2168 N N . THR A 1 261 ? -3.356 7.211 -22.247 1.00 69.69 261 THR A N 1
ATOM 2169 C CA . THR A 1 261 ? -2.134 7.840 -22.778 1.00 69.69 261 THR A CA 1
ATOM 2170 C C . THR A 1 261 ? -1.176 6.852 -23.439 1.00 69.69 261 THR A C 1
ATOM 2172 O O . THR A 1 261 ? -0.606 7.176 -24.477 1.00 69.69 261 THR A O 1
ATOM 2175 N N . HIS A 1 262 ? -1.003 5.652 -22.876 1.00 68.25 262 HIS A N 1
ATOM 2176 C CA . HIS A 1 262 ? -0.045 4.661 -23.376 1.00 68.25 262 HIS A CA 1
ATOM 2177 C C . HIS A 1 262 ? -0.727 3.486 -24.092 1.00 68.25 262 HIS A C 1
ATOM 2179 O O . HIS A 1 262 ? -0.470 3.236 -25.267 1.00 68.25 262 HIS A O 1
ATOM 2185 N N . PHE A 1 263 ? -1.625 2.769 -23.419 1.00 66.06 263 PHE A N 1
ATOM 2186 C CA . PHE A 1 263 ? -2.125 1.475 -23.905 1.00 66.06 263 PHE A CA 1
ATOM 2187 C C . PHE A 1 263 ? -3.172 1.560 -25.017 1.00 66.06 263 PHE A C 1
ATOM 2189 O O . PHE A 1 263 ? -3.226 0.659 -25.855 1.00 66.06 263 PHE A O 1
ATOM 2196 N N . GLY A 1 264 ? -3.964 2.636 -25.071 1.00 62.94 264 GLY A N 1
ATOM 2197 C CA . GLY A 1 264 ? -4.943 2.851 -26.143 1.00 62.94 264 GLY A CA 1
ATOM 2198 C C . GLY A 1 264 ? -4.318 2.794 -27.541 1.00 62.94 264 GLY A C 1
ATOM 2199 O O . GLY A 1 264 ? -4.954 2.326 -28.481 1.00 62.94 264 GLY A O 1
ATOM 2200 N N . THR A 1 265 ? -3.046 3.180 -27.657 1.00 65.12 265 THR A N 1
ATOM 2201 C CA . THR A 1 265 ? -2.278 3.113 -28.904 1.00 65.12 265 THR A CA 1
ATOM 2202 C C . THR A 1 265 ? -1.653 1.728 -29.119 1.00 65.12 265 THR A C 1
ATOM 2204 O O . THR A 1 265 ? -1.665 1.226 -30.236 1.00 65.12 265 THR A O 1
ATOM 2207 N N . PHE A 1 266 ? -1.159 1.063 -28.064 1.00 67.44 266 PHE A N 1
ATOM 2208 C CA . PHE A 1 266 ? -0.500 -0.254 -28.162 1.00 67.44 266 PHE A CA 1
ATOM 2209 C C . PHE A 1 266 ? -1.446 -1.433 -28.409 1.00 67.44 266 PHE A C 1
ATOM 2211 O O . PHE A 1 266 ? -1.028 -2.448 -28.967 1.00 67.44 266 PHE A O 1
ATOM 2218 N N . ILE A 1 267 ? -2.711 -1.329 -27.993 1.00 66.50 267 ILE A N 1
ATOM 2219 C CA . ILE A 1 267 ? -3.728 -2.369 -28.231 1.00 66.50 267 ILE A CA 1
ATOM 2220 C C . ILE A 1 267 ? -4.073 -2.491 -29.722 1.00 66.50 267 ILE A C 1
ATOM 2222 O O . ILE A 1 267 ? -4.506 -3.553 -30.164 1.00 66.50 267 ILE A O 1
ATOM 2226 N N . LEU A 1 268 ? -3.849 -1.431 -30.503 1.00 71.06 268 LEU A N 1
ATOM 2227 C CA . LEU A 1 268 ? -4.070 -1.441 -31.949 1.00 71.06 268 LEU A CA 1
ATOM 2228 C C . LEU A 1 268 ? -3.046 -2.305 -32.695 1.00 71.06 268 LEU A C 1
ATOM 2230 O O . LEU A 1 268 ? -3.326 -2.742 -33.809 1.00 71.06 268 LEU A O 1
ATOM 2234 N N . PHE A 1 269 ? -1.892 -2.568 -32.080 1.00 75.56 269 PHE A N 1
ATOM 2235 C CA . PHE A 1 269 ? -0.801 -3.316 -32.688 1.00 75.56 269 PHE A CA 1
ATOM 2236 C C . PHE A 1 269 ? -0.843 -4.790 -32.276 1.00 75.56 269 PHE A C 1
ATOM 2238 O O . PHE A 1 269 ? -0.929 -5.146 -31.094 1.00 75.56 269 PHE A O 1
ATOM 2245 N N . ARG A 1 270 ? -0.777 -5.675 -33.272 1.00 82.81 270 ARG A N 1
ATOM 2246 C CA . ARG A 1 270 ? -0.802 -7.125 -33.083 1.00 82.81 270 ARG A CA 1
ATOM 2247 C C . ARG A 1 270 ? 0.528 -7.577 -32.494 1.00 82.81 270 ARG A C 1
ATOM 2249 O O . ARG A 1 270 ? 1.594 -7.169 -32.939 1.00 82.81 270 ARG A O 1
ATOM 2256 N N . ARG A 1 271 ? 0.491 -8.515 -31.549 1.00 80.44 271 ARG A N 1
ATOM 2257 C CA . ARG A 1 271 ? 1.713 -9.164 -31.059 1.00 80.44 271 ARG A CA 1
ATOM 2258 C C . ARG A 1 271 ? 2.385 -9.972 -32.177 1.00 80.44 271 ARG A C 1
ATOM 2260 O O . ARG A 1 271 ? 1.712 -10.729 -32.885 1.00 80.44 271 ARG A O 1
ATOM 2267 N N . ALA A 1 272 ? 3.698 -9.810 -32.322 1.00 80.62 272 ALA A N 1
ATOM 2268 C CA . ALA A 1 272 ? 4.512 -10.608 -33.229 1.00 80.62 272 ALA A CA 1
ATOM 2269 C C . ALA A 1 272 ? 4.501 -12.075 -32.785 1.00 80.62 272 ALA A C 1
ATOM 2271 O O . ALA A 1 272 ? 4.609 -12.386 -31.595 1.00 80.62 272 ALA A O 1
ATOM 2272 N N . THR A 1 273 ? 4.361 -12.991 -33.737 1.00 83.31 273 THR A N 1
ATOM 2273 C CA . THR A 1 273 ? 4.478 -14.425 -33.455 1.00 83.31 273 THR A CA 1
ATOM 2274 C C . THR A 1 273 ? 5.943 -14.815 -33.275 1.00 83.31 273 THR A C 1
ATOM 2276 O O . THR A 1 273 ? 6.841 -14.176 -33.818 1.00 83.31 273 THR A O 1
ATOM 2279 N N . ALA A 1 274 ? 6.204 -15.915 -32.561 1.00 83.69 274 ALA A N 1
ATOM 2280 C CA . ALA A 1 274 ? 7.569 -16.411 -32.365 1.00 83.69 274 ALA A CA 1
ATOM 2281 C C . ALA A 1 274 ? 8.314 -16.666 -33.693 1.00 83.69 274 ALA A C 1
ATOM 2283 O O . ALA A 1 274 ? 9.528 -16.509 -33.752 1.00 83.69 274 ALA A O 1
ATOM 2284 N N . LYS A 1 275 ? 7.588 -17.020 -34.765 1.00 84.81 275 LYS A N 1
ATOM 2285 C CA . LYS A 1 275 ? 8.157 -17.200 -36.110 1.00 84.81 275 LYS A CA 1
ATOM 2286 C C . LYS A 1 275 ? 8.623 -15.876 -36.723 1.00 84.81 275 LYS A C 1
ATOM 2288 O O . LYS A 1 27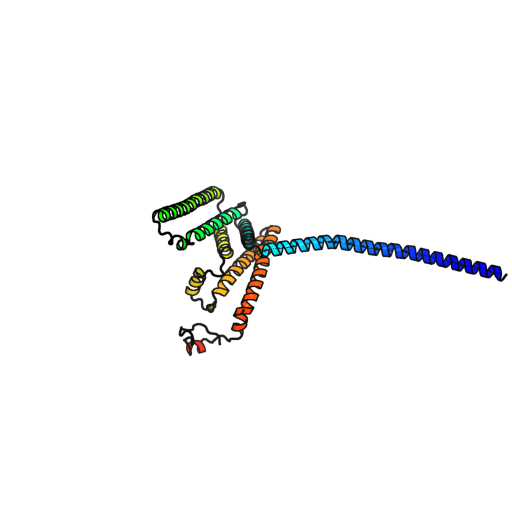5 ? 9.740 -15.805 -37.212 1.00 84.81 275 LYS A O 1
ATOM 2293 N N . GLU A 1 276 ? 7.811 -14.826 -36.626 1.00 84.88 276 GLU A N 1
ATOM 2294 C CA . GLU A 1 276 ? 8.149 -13.491 -37.148 1.00 84.88 276 GLU A CA 1
ATOM 2295 C C . GLU A 1 276 ? 9.347 -12.871 -36.410 1.00 84.88 276 GLU A C 1
ATOM 2297 O O . GLU A 1 276 ? 10.190 -12.228 -37.032 1.00 84.88 276 GLU A O 1
ATOM 2302 N N . LEU A 1 277 ? 9.451 -13.112 -35.098 1.00 84.81 277 LEU A N 1
ATOM 2303 C CA . LEU A 1 277 ? 10.599 -12.711 -34.273 1.00 84.81 277 LEU A CA 1
ATOM 2304 C C . LEU A 1 277 ? 11.882 -13.482 -34.620 1.00 84.81 277 LEU A C 1
ATOM 2306 O O . LEU A 1 277 ? 12.971 -12.927 -34.530 1.00 84.81 277 LEU A O 1
ATOM 2310 N N . LEU A 1 278 ? 11.770 -14.750 -35.02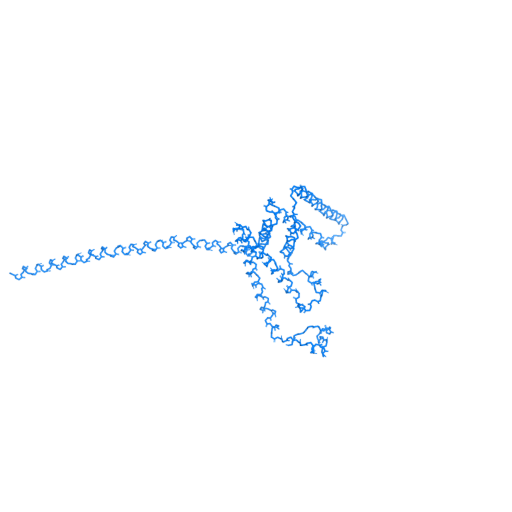9 1.00 86.31 278 LEU A N 1
ATOM 2311 C CA . LEU A 1 278 ? 12.914 -15.542 -35.496 1.00 86.31 278 LEU A CA 1
ATOM 2312 C C . LEU A 1 278 ? 13.416 -15.076 -36.867 1.00 86.31 278 LEU A C 1
ATOM 2314 O O . LEU A 1 278 ? 14.621 -15.072 -37.102 1.00 86.31 278 LEU A O 1
ATOM 2318 N N . GLU A 1 279 ? 12.505 -14.685 -37.759 1.00 88.75 279 GLU A N 1
ATOM 2319 C CA . GLU A 1 279 ? 12.848 -14.153 -39.083 1.00 88.75 279 GLU A CA 1
ATOM 2320 C C . GLU A 1 279 ? 13.463 -12.750 -39.000 1.00 88.75 279 GLU A C 1
ATOM 2322 O O . GLU A 1 279 ? 14.363 -12.429 -39.774 1.00 88.75 279 GLU A O 1
ATOM 2327 N N . ASN A 1 280 ? 13.026 -11.934 -38.036 1.00 84.06 280 ASN A N 1
ATOM 2328 C CA . ASN A 1 280 ? 13.524 -10.577 -37.816 1.00 84.06 280 ASN A CA 1
ATOM 2329 C C . ASN A 1 280 ? 13.970 -10.395 -36.355 1.00 84.06 280 ASN A C 1
ATOM 2331 O O . ASN A 1 280 ? 13.257 -9.775 -35.563 1.00 84.06 280 ASN A O 1
ATOM 2335 N N . PRO A 1 281 ? 15.154 -10.910 -35.975 1.00 82.81 281 PRO A N 1
ATOM 2336 C CA . PRO A 1 281 ? 15.589 -10.945 -34.579 1.00 82.81 281 PRO A CA 1
ATOM 2337 C C . PRO A 1 281 ? 16.088 -9.597 -34.049 1.00 82.81 281 PRO A C 1
ATOM 2339 O O . PRO A 1 281 ? 16.407 -9.500 -32.868 1.00 82.81 281 PRO A O 1
ATOM 2342 N N . THR A 1 282 ? 16.194 -8.561 -34.884 1.00 86.00 282 THR A N 1
ATOM 2343 C CA . THR A 1 282 ? 16.791 -7.266 -34.522 1.00 86.00 282 THR A CA 1
ATOM 2344 C C . THR A 1 282 ? 15.836 -6.108 -34.756 1.00 86.00 282 THR A C 1
ATOM 2346 O O . THR A 1 282 ? 15.202 -6.007 -35.806 1.00 86.00 282 THR A O 1
ATOM 2349 N N . CYS A 1 283 ? 15.774 -5.208 -33.783 1.00 81.94 283 CYS A N 1
ATOM 2350 C CA . CYS A 1 283 ? 14.995 -3.981 -33.819 1.00 81.94 283 CYS A CA 1
ATOM 2351 C C . CYS A 1 283 ? 15.484 -3.074 -34.949 1.00 81.94 283 CYS A C 1
ATOM 2353 O O . CYS A 1 283 ? 16.651 -2.704 -34.979 1.00 81.94 283 CYS A O 1
ATOM 2355 N N . ALA A 1 284 ? 14.601 -2.653 -35.855 1.00 81.88 284 ALA A N 1
ATOM 2356 C CA . ALA A 1 284 ? 14.997 -1.782 -36.968 1.00 81.88 284 ALA A CA 1
ATOM 2357 C C . ALA A 1 284 ? 15.454 -0.376 -36.518 1.00 81.88 284 ALA A C 1
ATOM 2359 O O . ALA A 1 284 ? 16.158 0.305 -37.256 1.00 81.88 284 ALA A O 1
ATOM 2360 N N . VAL A 1 285 ? 15.053 0.060 -35.317 1.00 83.00 285 VAL A N 1
ATOM 2361 C CA . VAL A 1 285 ? 15.370 1.392 -34.767 1.00 83.00 285 VAL A CA 1
ATOM 2362 C C . VAL A 1 285 ? 16.601 1.342 -33.866 1.00 83.00 285 VAL A C 1
ATOM 2364 O O . VAL A 1 285 ? 17.540 2.113 -34.027 1.00 83.00 285 VAL A O 1
ATOM 2367 N N . CYS A 1 286 ? 16.570 0.430 -32.902 1.00 82.69 286 CYS A N 1
ATOM 2368 C CA . CYS A 1 286 ? 17.544 0.305 -31.832 1.00 82.69 286 CYS A CA 1
ATOM 2369 C C . CYS A 1 286 ? 18.657 -0.708 -32.126 1.00 82.69 286 CYS A C 1
ATOM 2371 O O . CYS A 1 286 ? 19.652 -0.726 -31.414 1.00 82.69 286 CYS A O 1
ATOM 2373 N N . LEU A 1 287 ? 18.510 -1.527 -33.175 1.00 84.31 287 LEU A N 1
ATOM 2374 C CA . LEU A 1 287 ? 19.435 -2.597 -33.582 1.00 84.31 287 LEU A CA 1
ATOM 2375 C C . LEU A 1 287 ? 19.690 -3.679 -32.515 1.00 84.31 287 LEU A C 1
ATOM 2377 O O . LEU A 1 287 ? 20.432 -4.626 -32.767 1.00 84.31 287 LEU A O 1
ATOM 2381 N N . ASP A 1 288 ? 19.021 -3.591 -31.367 1.00 81.88 288 ASP A N 1
ATOM 2382 C CA . ASP A 1 288 ? 19.059 -4.587 -30.306 1.00 81.88 288 ASP A CA 1
ATOM 2383 C C . ASP A 1 288 ? 18.249 -5.839 -30.663 1.00 81.88 288 ASP A C 1
ATOM 2385 O O . ASP A 1 288 ? 17.307 -5.807 -31.462 1.00 81.88 288 ASP A O 1
ATOM 2389 N N . SER A 1 289 ? 18.611 -6.967 -30.046 1.00 80.81 289 SER A N 1
ATOM 2390 C CA . SER A 1 289 ? 17.890 -8.228 -30.220 1.00 80.81 289 SER A CA 1
ATOM 2391 C C . SER A 1 289 ? 16.461 -8.120 -29.675 1.00 80.81 289 SER A C 1
ATOM 2393 O O . SER A 1 289 ? 16.282 -7.874 -28.482 1.00 80.81 289 SER A O 1
ATOM 2395 N N . MET A 1 290 ? 15.455 -8.367 -30.511 1.00 75.94 290 MET A N 1
ATOM 2396 C CA . MET A 1 290 ? 14.046 -8.362 -30.119 1.00 75.94 290 MET A CA 1
ATOM 2397 C C . MET A 1 290 ? 13.638 -9.719 -29.549 1.00 75.94 290 MET A C 1
ATOM 2399 O O . MET A 1 290 ? 13.752 -10.748 -30.211 1.00 75.94 290 MET A O 1
ATOM 2403 N N . ARG A 1 291 ? 13.116 -9.717 -28.319 1.00 71.69 291 ARG A N 1
ATOM 2404 C CA . ARG A 1 291 ? 12.441 -10.884 -27.719 1.00 71.69 291 ARG A CA 1
ATOM 2405 C C . ARG A 1 291 ? 10.923 -10.784 -27.810 1.00 71.69 291 ARG A C 1
ATOM 2407 O O . ARG A 1 291 ? 10.242 -11.797 -27.948 1.00 71.69 291 ARG A O 1
ATOM 2414 N N . THR A 1 292 ? 10.405 -9.562 -27.772 1.00 71.94 292 THR A N 1
ATOM 2415 C CA . THR A 1 292 ? 8.983 -9.241 -27.891 1.00 71.94 292 THR A CA 1
ATOM 2416 C C . THR A 1 292 ? 8.815 -8.032 -28.800 1.00 71.94 292 THR A C 1
ATOM 2418 O O . THR A 1 292 ? 9.544 -7.056 -28.663 1.00 71.94 292 THR A O 1
ATOM 2421 N N . ALA A 1 293 ? 7.853 -8.089 -29.720 1.00 73.12 293 ALA A N 1
ATOM 2422 C CA . ALA A 1 293 ? 7.513 -6.982 -30.609 1.00 73.12 293 ALA A CA 1
ATOM 2423 C C . ALA A 1 293 ? 5.997 -6.934 -30.848 1.00 73.12 293 ALA A C 1
ATOM 2425 O O . ALA A 1 293 ? 5.314 -7.966 -30.790 1.00 73.12 293 ALA A O 1
ATOM 2426 N N . ARG A 1 294 ? 5.473 -5.737 -31.123 1.00 72.81 294 ARG A N 1
ATOM 2427 C CA . ARG A 1 294 ? 4.104 -5.515 -31.608 1.00 72.81 294 ARG A CA 1
ATOM 2428 C C . ARG A 1 294 ? 4.164 -4.735 -32.926 1.00 72.81 294 ARG A C 1
ATOM 2430 O O . ARG A 1 294 ? 4.982 -3.824 -33.037 1.00 72.81 294 ARG A O 1
ATOM 2437 N N . PHE A 1 295 ? 3.338 -5.134 -33.894 1.00 65.25 295 PHE A N 1
ATOM 2438 C CA . PHE A 1 295 ? 3.264 -4.605 -35.263 1.00 65.25 295 PHE A CA 1
ATOM 2439 C C . PHE A 1 295 ? 1.926 -3.953 -35.565 1.00 65.25 295 PHE A C 1
ATOM 2441 O O . PHE A 1 295 ? 0.894 -4.455 -35.058 1.00 65.25 295 PHE A O 1
#

Foldseek 3Di:
DVVVVVVVVVVVVVVVVVVVVVVCCVPVVVVVVVVVVVVVVVCVVVVVVVVVVVVVVVVLVVLLPDLVCLLLLLLLLLLVLLCCVFPVPDPPVSVLLSVVVVLVVVLVVVVPPPPPPPLPPDPDPVVSVVVVVVVVVVNVVSVVVVVVSVVVSVVVCVVPDGDPVSNVVSNLLCVLRVDPLQPPCVVLVVVVVVVDVVCVNVSNPVVNLCSLVVQQVSLVVSLVVCVVVHDPVVSSVSNCVSRHVSSVVVSVVVCVVCCVPPVVVQVVWAKDDPVNCVVPQADPVPRDGDPTDTD

Radius of gyration: 35.85 Å; chains: 1; bounding box: 138×54×67 Å